Protein AF-A0A7G9NY68-F1 (afdb_monomer_lite)

Foldseek 3Di:
DLVVLQVLVCVQAVGDDPVNSVQQVDDADPDLLQQFDFDHSVRQSVVLVVCVVPDLQSVVQSWTFTGGSVPPFTWTAGCDAQLHQFIWTRDPPDQTEGQGLHPVRVVVLVVVCVVVVHRSVPPPHDPDQHPTPQVRLLVLLVVLLVVPDPSSLSVLLHSLLNHQVVVVVSLQSQCPGPDLSSVLSSLQSLLVHPDLSCLVSLVSQCPDPDPSRNVSSVSSNVSNVVVVVVD

Sequence (231 aa):
MTNSIQSALKACINTPPDDLVALYTSPLPIYPDLRIAFLILPDAINYTHAIHERTLLGTSMGLFALNDANDSNPYCYITRGPAKGCILHLHHDGDVVIEYTSLAAFLDAVCTAMKQGLPIEDLPGKDFRPKIDQDYLCDHISHLIAIDSDEAECELTVLTPLLDTARVDSVRALSEHSSFFVREAVARLITSQPNAHLIKVAELLANDRHSQVAQPGKRALSAVNNIARLN

Radius of gyration: 18.81 Å; chains: 1; bounding box: 50×40×51 Å

Secondary structure (DSSP, 8-state):
-HHHHHHHHTTT-SS--HHHHHHTTSPPPEEGGGTEEBPPHHHHHHHHHHHHHH-HHHHHTTEEEEE--SSS--EEEE-SSTTTT-EEE--SSS--EEEESSHHHHHHHHHHHHHHT--GGGS----------HHHHHHHHHHHHHH--HHHHHHHHHHGGGS-TT-HHHHHHHHT-S-HHHHHHHHHHHHHS--GGGHHHHHHHHT-SSHHHHHHHHHHHHHHHHHHTT-

pLDDT: mean 93.86, std 6.42, range [57.25, 98.75]

Structure (mmCIF, N/CA/C/O backbone):
data_AF-A0A7G9NY68-F1
#
_entry.id   AF-A0A7G9NY68-F1
#
loop_
_atom_site.group_PDB
_atom_site.id
_atom_site.type_symbol
_atom_site.label_atom_id
_atom_site.label_alt_id
_atom_site.label_comp_id
_atom_site.label_asym_id
_atom_site.label_entity_id
_atom_site.label_seq_id
_atom_site.pdbx_PDB_ins_code
_atom_site.Cartn_x
_atom_site.Cartn_y
_atom_site.Cartn_z
_atom_site.occupancy
_atom_site.B_iso_or_equiv
_atom_site.auth_seq_id
_atom_site.auth_comp_id
_atom_site.auth_asym_id
_atom_site.auth_atom_id
_atom_site.pdbx_PDB_model_num
ATOM 1 N N . MET A 1 1 ? 25.616 4.052 -18.645 1.00 70.88 1 MET A N 1
ATOM 2 C CA . MET A 1 1 ? 24.223 3.557 -18.698 1.00 70.88 1 MET A CA 1
ATOM 3 C C . MET A 1 1 ? 23.410 4.079 -17.514 1.00 70.88 1 MET A C 1
ATOM 5 O O . MET A 1 1 ? 22.422 4.759 -17.746 1.00 70.88 1 MET A O 1
ATOM 9 N N . THR A 1 2 ? 23.884 3.908 -16.276 1.00 80.81 2 THR A N 1
ATOM 10 C CA . THR A 1 2 ? 23.229 4.374 -15.033 1.00 80.81 2 THR A CA 1
ATOM 11 C C . THR A 1 2 ? 22.805 5.850 -15.042 1.00 80.81 2 THR A C 1
ATOM 13 O O . THR A 1 2 ? 21.639 6.139 -14.800 1.00 80.81 2 THR A O 1
ATOM 16 N N . ASN A 1 3 ? 23.685 6.784 -15.439 1.00 81.88 3 ASN A N 1
ATOM 17 C CA . ASN A 1 3 ? 23.335 8.216 -15.511 1.00 81.88 3 ASN A CA 1
ATOM 18 C C . ASN A 1 3 ? 22.186 8.516 -16.496 1.00 81.88 3 ASN A C 1
ATOM 20 O O . ASN A 1 3 ? 21.421 9.454 -16.282 1.00 81.88 3 ASN A O 1
ATOM 24 N N . SER A 1 4 ? 22.047 7.719 -17.564 1.00 91.31 4 SER A N 1
ATOM 25 C CA . SER A 1 4 ? 20.953 7.860 -18.535 1.00 91.31 4 SER A CA 1
ATOM 26 C C . SER A 1 4 ? 19.630 7.360 -17.959 1.00 91.31 4 SER A C 1
ATOM 28 O O . SER A 1 4 ? 18.611 8.017 -18.135 1.00 91.31 4 SER A O 1
ATOM 30 N N . ILE A 1 5 ? 19.650 6.235 -17.236 1.00 93.50 5 ILE A N 1
ATOM 31 C CA . ILE A 1 5 ? 18.472 5.669 -16.558 1.00 93.50 5 ILE A CA 1
ATOM 32 C C . ILE A 1 5 ? 17.983 6.621 -15.470 1.00 93.50 5 ILE A C 1
ATOM 34 O O . ILE A 1 5 ? 16.807 6.962 -15.427 1.00 93.50 5 ILE A O 1
ATOM 38 N N . GLN A 1 6 ? 18.895 7.119 -14.634 1.00 93.06 6 GLN A N 1
ATOM 39 C CA . GLN A 1 6 ? 18.553 8.070 -13.581 1.00 93.06 6 GLN A CA 1
ATOM 40 C C . GLN A 1 6 ? 17.966 9.366 -14.155 1.00 93.06 6 GLN A C 1
ATOM 42 O O . GLN A 1 6 ? 17.026 9.918 -13.592 1.00 93.06 6 GLN A O 1
ATOM 47 N N . SER A 1 7 ? 18.493 9.846 -15.287 1.00 93.50 7 SER A N 1
ATOM 48 C CA . SER A 1 7 ? 17.947 11.026 -15.970 1.00 93.50 7 SER A CA 1
ATOM 49 C C . SER A 1 7 ? 16.553 10.772 -16.545 1.00 93.50 7 SER A C 1
ATOM 51 O O . SER A 1 7 ? 15.705 11.651 -16.458 1.00 93.50 7 SER A O 1
ATOM 53 N N . ALA A 1 8 ? 16.292 9.577 -17.081 1.00 94.06 8 ALA A N 1
ATOM 54 C CA . ALA A 1 8 ? 14.972 9.203 -17.582 1.00 94.06 8 ALA A CA 1
ATOM 55 C C . ALA A 1 8 ? 13.943 9.048 -16.447 1.00 94.06 8 ALA A C 1
ATOM 57 O O . ALA A 1 8 ? 12.858 9.611 -16.529 1.00 94.06 8 ALA A O 1
ATOM 58 N N . LEU A 1 9 ? 14.299 8.377 -15.345 1.00 94.50 9 LEU A N 1
ATOM 59 C CA . LEU A 1 9 ? 13.414 8.216 -14.181 1.00 94.50 9 LEU A CA 1
ATOM 60 C C . LEU A 1 9 ? 13.035 9.555 -13.531 1.00 94.50 9 LEU A C 1
ATOM 62 O O . LEU A 1 9 ? 11.938 9.684 -12.988 1.00 94.50 9 LEU A O 1
ATOM 66 N N . LYS A 1 10 ? 13.898 10.575 -13.635 1.00 94.50 10 LYS A N 1
ATOM 67 C CA . LYS A 1 10 ? 13.597 11.942 -13.177 1.00 94.50 10 LYS A CA 1
ATOM 68 C C . LYS A 1 10 ? 12.417 12.604 -13.891 1.00 94.50 10 LYS A C 1
ATOM 70 O O . LYS A 1 10 ? 11.925 13.608 -13.387 1.00 94.50 10 LYS A O 1
ATOM 75 N N . ALA A 1 11 ? 11.940 12.051 -15.008 1.00 90.19 11 ALA A N 1
ATOM 76 C CA . ALA A 1 11 ? 10.710 12.509 -15.652 1.00 90.19 11 ALA A CA 1
ATOM 77 C C . ALA A 1 11 ? 9.459 12.270 -14.784 1.00 90.19 11 ALA A C 1
ATOM 79 O O . ALA A 1 11 ? 8.503 13.036 -14.876 1.00 90.19 11 ALA A O 1
ATOM 80 N N . CYS A 1 12 ? 9.477 11.246 -13.922 1.00 90.50 12 CYS A N 1
ATOM 81 C CA . CYS A 1 12 ? 8.333 10.870 -13.081 1.00 90.50 12 CYS A CA 1
ATOM 82 C C . CYS A 1 12 ? 8.663 10.888 -11.577 1.00 90.50 12 CYS A C 1
ATOM 84 O O . CYS A 1 12 ?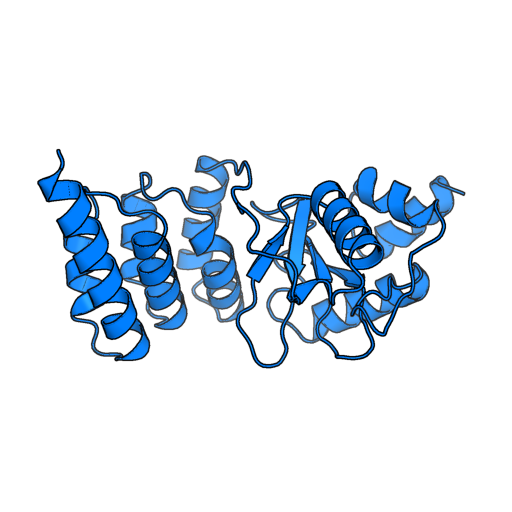 7.764 10.997 -10.746 1.00 90.50 12 CYS A O 1
ATOM 86 N N . ILE A 1 13 ? 9.946 10.774 -11.209 1.00 93.00 13 ILE A N 1
ATOM 87 C CA . ILE A 1 13 ? 10.396 10.603 -9.823 1.00 93.00 13 ILE A CA 1
ATOM 88 C C . ILE A 1 13 ? 11.477 11.634 -9.495 1.00 93.00 13 ILE A C 1
ATOM 90 O O . ILE A 1 13 ? 12.594 11.546 -9.996 1.00 93.00 13 ILE A O 1
ATOM 94 N N . ASN A 1 14 ? 11.186 12.575 -8.591 1.00 88.88 14 ASN A N 1
ATOM 95 C CA . ASN A 1 14 ? 12.115 13.659 -8.224 1.00 88.88 14 ASN A CA 1
ATOM 96 C C . ASN A 1 14 ? 13.512 13.145 -7.828 1.00 88.88 14 ASN A C 1
ATOM 98 O O . ASN A 1 14 ? 14.532 13.663 -8.288 1.00 88.88 14 ASN A O 1
ATOM 102 N N . THR A 1 15 ? 13.545 12.097 -7.003 1.00 92.25 15 THR A N 1
ATOM 103 C CA . THR A 1 15 ? 14.774 11.440 -6.549 1.00 92.25 15 THR A CA 1
ATOM 104 C C . THR A 1 15 ? 14.638 9.938 -6.793 1.00 92.25 15 THR A C 1
ATOM 106 O O . THR A 1 15 ? 14.096 9.248 -5.926 1.00 92.25 15 THR A O 1
ATOM 109 N N . PRO A 1 16 ? 15.068 9.431 -7.968 1.00 93.94 16 PRO A N 1
ATOM 110 C CA . PRO A 1 16 ? 14.969 8.012 -8.292 1.00 93.94 16 PRO A CA 1
ATOM 111 C C . PRO A 1 16 ? 15.702 7.153 -7.251 1.00 93.94 16 PRO A C 1
ATOM 113 O O . PRO A 1 16 ? 16.880 7.420 -7.001 1.00 93.94 16 PRO A O 1
ATOM 116 N N . PRO A 1 17 ? 15.034 6.157 -6.644 1.00 95.19 17 PRO A N 1
ATOM 117 C CA . PRO A 1 17 ? 15.668 5.204 -5.738 1.00 95.19 17 PRO A CA 1
ATOM 118 C C . PRO A 1 17 ? 16.755 4.369 -6.430 1.00 95.19 17 PRO A C 1
ATOM 120 O O . PRO A 1 17 ? 16.601 3.989 -7.593 1.00 95.19 17 PRO A O 1
ATOM 123 N N . ASP A 1 18 ? 17.844 4.065 -5.720 1.00 95.62 18 ASP A N 1
ATOM 124 C CA . ASP A 1 18 ? 18.984 3.321 -6.279 1.00 95.62 18 ASP A CA 1
ATOM 125 C C . ASP A 1 18 ? 18.609 1.892 -6.699 1.00 95.62 18 ASP A C 1
ATOM 127 O O . ASP A 1 18 ? 19.096 1.399 -7.716 1.00 95.62 18 ASP A O 1
ATOM 131 N N . ASP A 1 19 ? 17.718 1.236 -5.955 1.00 95.69 19 ASP A N 1
ATOM 132 C CA . ASP A 1 19 ? 17.195 -0.099 -6.265 1.00 95.69 19 ASP A CA 1
ATOM 133 C C . ASP A 1 19 ? 16.358 -0.098 -7.554 1.00 95.69 19 ASP A C 1
ATOM 135 O O . ASP A 1 19 ? 16.519 -0.978 -8.403 1.00 95.69 19 ASP A O 1
ATOM 139 N N . LEU A 1 20 ? 15.533 0.931 -7.754 1.00 96.25 20 LEU A N 1
ATOM 140 C CA . LEU A 1 20 ? 14.770 1.119 -8.984 1.00 96.25 20 LEU A CA 1
ATOM 141 C C . LEU A 1 20 ? 15.684 1.423 -10.178 1.00 96.25 20 LEU A C 1
ATOM 143 O O . LEU A 1 20 ? 15.486 0.879 -11.263 1.00 96.25 20 LEU A O 1
ATOM 147 N N . VAL A 1 21 ? 16.716 2.252 -9.994 1.00 96.44 21 VAL A N 1
ATOM 148 C CA . VAL A 1 21 ? 17.738 2.478 -11.031 1.00 96.44 21 VAL A CA 1
ATOM 149 C C . VAL A 1 21 ? 18.443 1.163 -11.372 1.00 96.44 21 VAL A C 1
ATOM 151 O O . VAL A 1 21 ? 18.640 0.868 -12.552 1.00 96.44 21 VAL A O 1
ATOM 154 N N . ALA A 1 22 ? 18.800 0.366 -10.361 1.00 95.81 22 ALA A N 1
ATOM 155 C CA . ALA A 1 22 ? 19.493 -0.904 -10.540 1.00 95.81 22 ALA A CA 1
ATOM 156 C C . ALA A 1 22 ? 18.648 -1.925 -11.320 1.00 95.81 22 ALA A C 1
ATOM 158 O O . ALA A 1 22 ? 19.193 -2.583 -12.212 1.00 95.81 22 ALA A O 1
ATOM 159 N N . LEU A 1 23 ? 17.333 -2.004 -11.073 1.00 96.06 23 LEU A N 1
ATOM 160 C CA . LEU A 1 23 ? 16.404 -2.864 -11.824 1.00 96.06 23 LEU A CA 1
ATOM 161 C C . LEU A 1 23 ? 16.565 -2.685 -13.340 1.00 96.06 23 LEU A C 1
ATOM 163 O O . LEU A 1 23 ? 16.749 -3.656 -14.069 1.00 96.06 23 LEU A O 1
ATOM 167 N N . TYR A 1 24 ? 16.600 -1.435 -13.805 1.00 96.38 24 TYR A N 1
ATOM 168 C CA . TYR A 1 24 ? 16.705 -1.098 -15.228 1.00 96.38 24 TYR A CA 1
ATOM 169 C C . TYR A 1 24 ? 18.123 -1.188 -15.811 1.00 96.38 24 TYR A C 1
ATOM 171 O O . TYR A 1 24 ? 18.316 -0.918 -16.997 1.00 96.38 24 TYR A O 1
ATOM 179 N N . THR A 1 25 ? 19.128 -1.566 -15.014 1.00 94.00 25 THR A N 1
ATOM 180 C CA . THR A 1 25 ? 20.474 -1.880 -15.529 1.00 94.00 25 THR A CA 1
ATOM 181 C C . THR A 1 25 ? 20.654 -3.362 -15.872 1.00 94.00 25 THR A C 1
ATOM 183 O O . THR A 1 25 ? 21.664 -3.721 -16.477 1.00 94.00 25 THR A O 1
ATOM 186 N N . SER A 1 26 ? 19.685 -4.210 -15.512 1.00 89.50 26 SER A N 1
ATOM 187 C CA . SER A 1 26 ? 19.721 -5.663 -15.711 1.00 89.50 26 SER A CA 1
ATOM 188 C C . SER A 1 26 ? 18.650 -6.125 -16.708 1.00 89.50 26 SER A C 1
ATOM 190 O O . SER A 1 26 ? 17.677 -5.406 -16.938 1.00 89.50 26 SER A O 1
ATOM 192 N N . PRO A 1 27 ? 18.791 -7.321 -17.312 1.00 92.00 27 PRO A N 1
ATOM 193 C CA . PRO A 1 27 ? 17.717 -7.925 -18.093 1.00 92.00 27 PRO A CA 1
ATOM 194 C C . PRO A 1 27 ? 16.456 -8.103 -17.243 1.00 92.00 27 PRO A C 1
ATOM 196 O O . PRO A 1 27 ? 16.518 -8.639 -16.137 1.00 92.00 27 PRO A O 1
ATOM 199 N N . LEU A 1 28 ? 15.321 -7.663 -17.777 1.00 93.75 28 LEU A N 1
ATOM 200 C CA . LEU A 1 28 ? 14.031 -7.737 -17.104 1.00 93.75 28 LEU A CA 1
ATOM 201 C C . LEU A 1 28 ? 13.354 -9.090 -17.386 1.00 93.75 28 LEU A C 1
ATOM 203 O O . LEU A 1 28 ? 13.389 -9.553 -18.530 1.00 93.75 28 LEU A O 1
ATOM 207 N N . PRO A 1 29 ? 12.751 -9.748 -16.380 1.00 91.31 29 PRO A N 1
ATOM 208 C CA . PRO A 1 29 ? 12.074 -11.021 -16.588 1.00 91.31 29 PRO A CA 1
ATOM 209 C C . PRO A 1 29 ? 10.737 -10.823 -17.317 1.00 91.31 29 PRO A C 1
ATOM 211 O O . PRO A 1 29 ? 9.960 -9.924 -16.993 1.00 91.31 29 PRO A O 1
ATOM 214 N N . ILE A 1 30 ? 10.470 -11.691 -18.297 1.00 93.12 30 ILE A N 1
ATOM 215 C CA . ILE A 1 30 ? 9.243 -11.696 -19.103 1.00 93.12 30 ILE A CA 1
ATOM 216 C C . ILE A 1 30 ? 8.753 -13.145 -19.214 1.00 93.12 30 ILE A C 1
ATOM 218 O O . ILE A 1 30 ? 9.298 -13.944 -19.972 1.00 93.12 30 ILE A O 1
ATOM 222 N N . TYR A 1 31 ? 7.731 -13.468 -18.428 1.00 93.56 31 TYR A N 1
ATOM 223 C CA . TYR A 1 31 ? 7.025 -14.747 -18.346 1.00 93.56 31 TYR A CA 1
ATOM 224 C C . TYR A 1 31 ? 5.509 -14.485 -18.219 1.00 93.56 31 TYR A C 1
ATOM 226 O O . TYR A 1 31 ? 4.960 -14.585 -17.118 1.00 93.56 31 TYR A O 1
ATOM 234 N N . PRO A 1 32 ? 4.817 -14.129 -19.320 1.00 90.12 32 PRO A N 1
ATOM 235 C CA . PRO A 1 32 ? 3.415 -13.703 -19.273 1.00 90.12 32 PRO A CA 1
ATOM 236 C C . PRO A 1 32 ? 2.466 -14.757 -18.688 1.00 90.12 32 PRO A C 1
ATOM 238 O O . PRO A 1 32 ? 1.556 -14.404 -17.946 1.00 90.12 32 PRO A O 1
ATOM 241 N N . ASP A 1 33 ? 2.733 -16.047 -18.928 1.00 91.44 33 ASP A N 1
ATOM 242 C CA . ASP A 1 33 ? 1.959 -17.166 -18.360 1.00 91.44 33 ASP A CA 1
ATOM 243 C C . ASP A 1 3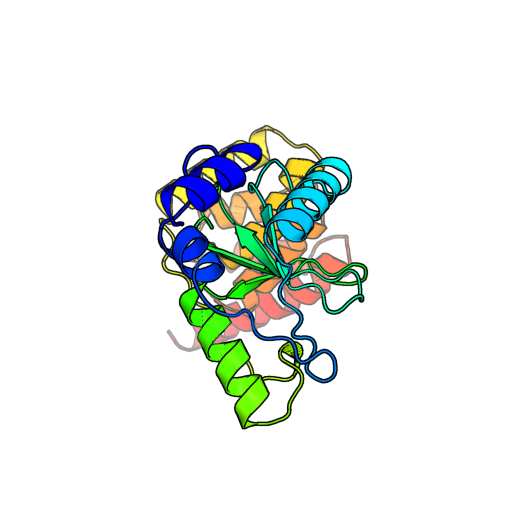3 ? 1.999 -17.204 -16.821 1.00 91.44 33 ASP A C 1
ATOM 245 O O . ASP A 1 33 ? 1.126 -17.786 -16.185 1.00 91.44 33 ASP A O 1
ATOM 249 N N . LEU A 1 34 ? 3.007 -16.566 -16.217 1.00 93.81 34 LEU A N 1
ATOM 250 C CA . LEU A 1 34 ? 3.174 -16.436 -14.769 1.00 93.81 34 LEU A CA 1
ATOM 251 C C . LEU A 1 34 ? 2.759 -15.049 -14.249 1.00 93.81 34 LEU A C 1
ATOM 253 O O . LEU A 1 34 ? 3.072 -14.715 -13.105 1.00 93.81 34 LEU A O 1
ATOM 257 N N . ARG A 1 35 ? 2.095 -14.230 -15.081 1.00 92.88 35 ARG A N 1
ATOM 258 C CA . ARG A 1 35 ? 1.739 -12.824 -14.797 1.00 92.88 35 ARG A CA 1
ATOM 259 C C . ARG A 1 35 ? 2.950 -11.917 -14.534 1.00 92.88 35 ARG A C 1
ATOM 261 O O . ARG A 1 35 ? 2.856 -10.889 -13.868 1.00 92.88 35 ARG A O 1
ATOM 268 N N . ILE A 1 36 ? 4.106 -12.282 -15.088 1.00 94.12 36 ILE A N 1
ATOM 269 C CA . ILE A 1 36 ? 5.351 -11.519 -14.968 1.00 94.12 36 ILE A CA 1
ATOM 270 C C . ILE A 1 36 ? 5.696 -10.950 -16.341 1.00 94.12 36 ILE A C 1
ATOM 272 O O . ILE A 1 36 ? 6.110 -11.675 -17.238 1.00 94.12 36 ILE A O 1
ATOM 276 N N . ALA A 1 37 ? 5.564 -9.649 -16.522 1.00 95.31 37 ALA A N 1
ATOM 277 C CA . ALA A 1 37 ? 6.036 -8.934 -17.697 1.00 95.31 37 ALA A CA 1
ATOM 278 C C . ALA A 1 37 ? 6.491 -7.541 -17.262 1.00 95.31 37 ALA A C 1
ATOM 280 O O . ALA A 1 37 ? 5.712 -6.588 -17.212 1.00 95.31 37 ALA A O 1
ATOM 281 N N . PHE A 1 38 ? 7.771 -7.438 -16.903 1.00 96.94 38 PHE A N 1
ATOM 282 C CA . PHE A 1 38 ? 8.352 -6.151 -16.549 1.00 96.94 38 PHE A CA 1
ATOM 283 C C . PHE A 1 38 ? 8.390 -5.232 -17.768 1.00 96.94 38 PHE A C 1
ATOM 285 O O . PHE A 1 38 ? 8.848 -5.614 -18.848 1.00 96.94 38 PHE A O 1
ATOM 292 N N . LEU A 1 39 ? 7.934 -4.002 -17.567 1.00 96.12 39 LEU A N 1
ATOM 293 C CA . LEU A 1 39 ? 7.934 -2.965 -18.584 1.00 96.12 39 LEU A CA 1
ATOM 294 C C . LEU A 1 39 ? 9.365 -2.488 -18.805 1.00 96.12 39 LEU A C 1
ATOM 296 O O . LEU A 1 39 ? 10.097 -2.228 -17.851 1.00 96.12 39 LEU A O 1
ATOM 300 N N . ILE A 1 40 ? 9.7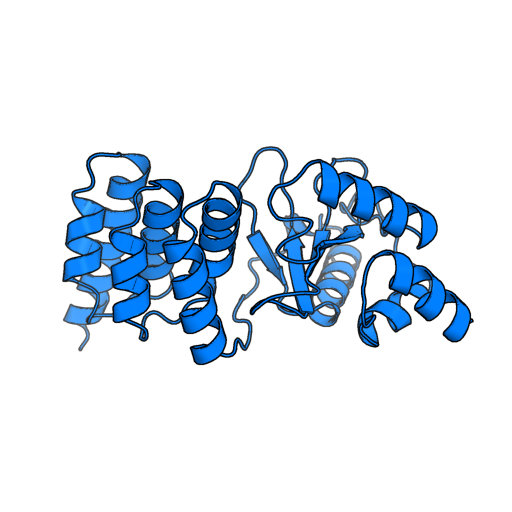77 -2.322 -20.061 1.00 96.00 40 ILE A N 1
ATOM 301 C CA . ILE A 1 40 ? 11.022 -1.606 -20.348 1.00 96.00 40 ILE A CA 1
ATOM 302 C C . ILE A 1 40 ? 10.872 -0.136 -19.944 1.00 96.00 40 ILE A C 1
ATOM 304 O O . ILE A 1 40 ? 9.770 0.405 -19.937 1.00 96.00 40 ILE A O 1
ATOM 308 N N . LEU A 1 41 ? 11.982 0.538 -19.634 1.00 96.19 41 LEU A N 1
ATOM 309 C CA . LEU A 1 41 ? 11.948 1.876 -19.033 1.00 96.19 41 LEU A CA 1
ATOM 310 C C . LEU A 1 41 ? 11.067 2.907 -19.779 1.00 96.19 41 LEU A C 1
ATOM 312 O O . LEU A 1 41 ? 10.318 3.612 -19.105 1.00 96.19 41 LEU A O 1
ATOM 316 N N . PRO A 1 42 ? 11.099 3.021 -21.125 1.00 95.88 42 PRO A N 1
ATOM 317 C CA . PRO A 1 42 ? 10.202 3.938 -21.832 1.00 95.88 42 PRO A CA 1
ATOM 318 C C . PRO A 1 42 ? 8.716 3.613 -21.624 1.00 95.88 42 PRO A C 1
ATOM 320 O O . PRO A 1 42 ? 7.915 4.520 -21.407 1.00 95.88 42 PRO A O 1
ATOM 323 N N . ASP A 1 43 ? 8.357 2.328 -21.632 1.00 96.38 43 ASP A N 1
ATOM 324 C CA . ASP A 1 43 ? 6.976 1.871 -21.456 1.00 96.38 43 ASP A CA 1
ATOM 325 C C . ASP A 1 43 ? 6.522 2.046 -20.005 1.00 96.38 43 ASP A C 1
ATOM 327 O O . ASP A 1 43 ? 5.414 2.515 -19.759 1.00 96.38 43 ASP A O 1
ATOM 331 N N . ALA A 1 44 ? 7.409 1.777 -19.043 1.00 97.19 44 ALA A N 1
ATOM 332 C CA . ALA A 1 44 ? 7.175 2.031 -17.626 1.00 97.19 44 ALA A CA 1
ATOM 333 C C . ALA A 1 44 ? 6.896 3.516 -17.346 1.00 97.19 44 ALA A C 1
ATOM 335 O O . ALA A 1 44 ? 5.973 3.844 -16.602 1.00 97.19 44 ALA A O 1
ATOM 336 N N . ILE A 1 45 ? 7.656 4.425 -17.971 1.00 96.88 45 ILE A N 1
ATOM 337 C CA . ILE A 1 45 ? 7.446 5.879 -17.875 1.00 96.88 45 ILE A CA 1
ATOM 338 C C . ILE A 1 45 ? 6.090 6.268 -18.472 1.00 96.88 45 ILE A C 1
ATOM 340 O O . ILE A 1 45 ? 5.294 6.932 -17.809 1.00 96.88 45 ILE A O 1
ATOM 344 N N . ASN A 1 46 ? 5.797 5.824 -19.697 1.00 96.12 46 ASN A N 1
ATOM 345 C CA . ASN A 1 46 ? 4.532 6.134 -20.364 1.00 96.12 46 ASN A CA 1
ATOM 346 C C . ASN A 1 46 ? 3.329 5.625 -19.563 1.00 96.12 46 ASN A C 1
ATOM 348 O O . ASN A 1 46 ? 2.346 6.346 -19.385 1.00 96.12 46 ASN A O 1
ATOM 352 N N . TYR A 1 47 ? 3.415 4.402 -19.040 1.00 96.25 47 TYR A N 1
ATOM 353 C CA . TYR A 1 47 ? 2.331 3.836 -18.254 1.00 96.25 47 TYR A CA 1
ATOM 354 C C . TYR A 1 47 ? 2.208 4.517 -16.885 1.00 96.25 47 TYR A C 1
ATOM 356 O O . TYR A 1 47 ? 1.101 4.797 -16.436 1.00 96.25 47 TYR A O 1
ATOM 364 N N . THR A 1 48 ? 3.324 4.904 -16.264 1.00 96.81 48 THR A N 1
ATOM 365 C CA . THR A 1 48 ? 3.310 5.716 -15.038 1.00 96.81 48 THR A CA 1
ATOM 366 C C . THR A 1 48 ? 2.525 7.015 -15.230 1.00 96.81 48 THR A C 1
ATOM 368 O O . THR A 1 48 ? 1.677 7.336 -14.400 1.00 96.81 48 THR A O 1
ATOM 371 N N . HIS A 1 49 ? 2.726 7.725 -16.345 1.00 96.00 49 HIS A N 1
ATOM 372 C CA . HIS A 1 49 ? 1.932 8.917 -16.658 1.00 96.00 49 HIS A CA 1
ATOM 373 C C . HIS A 1 49 ? 0.436 8.602 -16.780 1.00 96.00 49 HIS A C 1
ATOM 375 O O . HIS A 1 49 ? -0.384 9.293 -16.179 1.00 96.00 49 HIS A O 1
ATOM 381 N N . ALA A 1 50 ? 0.070 7.523 -17.475 1.00 94.75 50 ALA A N 1
ATOM 382 C CA . ALA A 1 50 ? -1.331 7.123 -17.583 1.00 94.75 50 ALA A CA 1
ATOM 383 C C . ALA A 1 50 ? -1.944 6.732 -16.223 1.00 94.75 50 ALA A C 1
ATOM 385 O O . ALA A 1 50 ? -3.109 7.034 -15.978 1.00 94.75 50 ALA A O 1
ATOM 386 N N . ILE A 1 51 ? -1.181 6.107 -15.319 1.00 94.69 51 ILE A N 1
ATOM 387 C CA . ILE A 1 51 ? -1.627 5.814 -13.947 1.00 94.69 51 ILE A CA 1
ATOM 388 C C . ILE A 1 51 ? -1.853 7.113 -13.167 1.00 94.69 51 ILE A C 1
ATOM 390 O O . ILE A 1 51 ? -2.864 7.233 -12.478 1.00 94.69 51 ILE A O 1
ATOM 394 N N . HIS A 1 52 ? -0.955 8.095 -13.287 1.00 94.62 52 HIS A N 1
ATOM 395 C CA . HIS A 1 52 ? -1.095 9.397 -12.617 1.00 94.62 52 HIS A CA 1
ATOM 396 C C . HIS A 1 52 ? -2.312 10.183 -13.104 1.00 94.62 52 HIS A C 1
ATOM 398 O O . HIS A 1 52 ? -2.926 10.890 -12.313 1.00 94.62 52 HIS A O 1
ATOM 404 N N . GLU A 1 53 ? -2.677 10.043 -14.378 1.00 92.75 53 GLU A N 1
ATOM 405 C CA . GLU A 1 53 ? -3.849 10.706 -14.962 1.00 92.75 53 GLU A CA 1
ATOM 406 C C . GLU A 1 53 ? -5.174 10.006 -14.637 1.00 92.75 53 GLU A C 1
ATOM 408 O O . GLU A 1 53 ? -6.219 10.655 -14.602 1.00 92.75 53 GLU A O 1
ATOM 413 N N . ARG A 1 54 ? -5.159 8.679 -14.461 1.00 89.69 54 ARG A N 1
ATOM 414 C CA . ARG A 1 54 ? -6.383 7.857 -14.417 1.00 89.69 54 ARG A CA 1
ATOM 415 C C . ARG A 1 54 ? -6.717 7.295 -13.045 1.00 89.69 54 ARG A C 1
ATOM 417 O O . ARG A 1 54 ? -7.830 6.813 -12.858 1.00 89.69 54 ARG A O 1
ATOM 424 N N . THR A 1 55 ? -5.774 7.314 -12.109 1.00 90.81 55 THR A N 1
ATOM 425 C CA . THR A 1 55 ? -5.966 6.763 -10.765 1.00 90.81 55 THR A CA 1
ATOM 426 C C . THR A 1 55 ? -5.795 7.853 -9.722 1.00 90.81 55 THR A C 1
ATOM 428 O O . THR A 1 55 ? -4.909 8.698 -9.835 1.00 90.81 55 THR A O 1
ATOM 431 N N . LEU A 1 56 ? -6.607 7.792 -8.669 1.00 92.00 56 LEU A N 1
ATOM 432 C CA . LEU A 1 56 ? -6.502 8.721 -7.545 1.00 92.00 56 LEU A CA 1
ATOM 433 C C . LEU A 1 56 ? -5.190 8.534 -6.762 1.00 92.00 56 LEU A C 1
ATOM 435 O O . LEU A 1 56 ? -4.679 9.476 -6.184 1.00 92.00 56 LEU A O 1
ATOM 439 N N . LEU A 1 57 ? -4.593 7.339 -6.791 1.00 94.06 57 LEU A N 1
ATOM 440 C CA . LEU A 1 57 ? -3.379 7.023 -6.026 1.00 94.06 57 LEU A CA 1
ATOM 441 C C . LEU A 1 57 ? -2.075 7.369 -6.753 1.00 94.06 57 LEU A C 1
ATOM 443 O O . LEU A 1 57 ? -1.017 7.448 -6.126 1.00 94.06 57 LEU A O 1
ATOM 447 N N . GLY A 1 58 ? -2.123 7.529 -8.079 1.00 93.50 58 GLY A N 1
ATOM 448 C CA . GLY A 1 58 ? -0.929 7.649 -8.908 1.00 93.50 58 GLY A CA 1
ATOM 449 C C . GLY A 1 58 ? -0.025 8.795 -8.461 1.00 93.50 58 GLY A C 1
ATOM 450 O O . GLY A 1 58 ? 1.158 8.584 -8.182 1.00 93.50 58 GLY A O 1
ATOM 451 N N . THR A 1 59 ? -0.597 9.993 -8.334 1.00 93.62 59 THR A N 1
ATOM 452 C CA . THR A 1 59 ? 0.155 11.198 -7.964 1.00 93.62 59 THR A CA 1
ATOM 453 C C . THR A 1 59 ? 0.446 11.273 -6.462 1.00 93.62 59 THR A C 1
ATOM 455 O O . THR A 1 59 ? 1.583 11.608 -6.095 1.00 93.62 59 THR A O 1
ATOM 458 N N . SER A 1 60 ? -0.530 10.943 -5.604 1.00 93.88 60 SER A N 1
ATOM 459 C CA . SER A 1 60 ? -0.390 11.033 -4.143 1.00 93.88 60 SER A CA 1
ATOM 460 C C . SER A 1 60 ? 0.708 10.114 -3.605 1.00 93.88 60 SER A C 1
ATOM 462 O O . SER A 1 60 ? 1.628 10.564 -2.918 1.00 93.88 60 SER A O 1
ATOM 464 N N . MET A 1 61 ? 0.704 8.848 -4.029 1.00 96.06 61 MET A N 1
ATOM 465 C CA . MET A 1 61 ? 1.689 7.843 -3.615 1.00 96.06 61 MET A CA 1
ATOM 466 C C . MET A 1 61 ? 2.935 7.817 -4.516 1.00 96.06 61 MET A C 1
ATOM 468 O O . MET A 1 61 ? 3.926 7.138 -4.220 1.00 96.06 61 MET A O 1
ATOM 472 N N . GLY A 1 62 ? 2.919 8.571 -5.620 1.00 96.06 62 GLY A N 1
ATOM 473 C CA . GLY A 1 62 ? 3.990 8.587 -6.613 1.00 96.06 62 GLY A CA 1
ATOM 474 C C . GLY A 1 62 ? 4.228 7.196 -7.198 1.00 96.06 62 GLY A C 1
ATOM 475 O O . GLY A 1 62 ? 5.359 6.707 -7.170 1.00 96.06 62 GLY A O 1
ATOM 476 N N . LEU A 1 63 ? 3.164 6.541 -7.659 1.00 97.12 63 LEU A N 1
ATOM 477 C CA . LEU A 1 63 ? 3.234 5.188 -8.204 1.00 97.12 63 LEU A CA 1
ATOM 478 C C . LEU A 1 63 ? 4.083 5.174 -9.472 1.00 97.12 63 LEU A C 1
ATOM 480 O O . LEU A 1 63 ? 3.927 6.039 -10.328 1.00 97.12 63 LEU A O 1
ATOM 484 N N . PHE A 1 64 ? 4.963 4.190 -9.600 1.00 97.81 64 PHE A N 1
ATOM 485 C CA . PHE A 1 64 ? 5.756 3.963 -10.803 1.00 97.81 64 PHE A CA 1
ATOM 486 C C . PHE A 1 64 ? 5.547 2.529 -11.289 1.00 97.81 64 PHE A C 1
ATOM 488 O O . PHE A 1 64 ? 5.840 1.584 -10.556 1.00 97.81 64 PHE A O 1
ATOM 495 N N . ALA A 1 65 ? 5.033 2.360 -12.507 1.00 97.31 65 ALA A N 1
ATOM 496 C CA . ALA A 1 65 ? 4.708 1.048 -13.062 1.00 97.31 65 ALA A CA 1
ATOM 497 C C . ALA A 1 65 ? 5.974 0.195 -13.254 1.00 97.31 65 ALA A C 1
ATOM 499 O O . ALA A 1 65 ? 6.965 0.657 -13.820 1.00 97.31 65 ALA A O 1
ATOM 500 N N . LEU A 1 66 ? 5.943 -1.057 -12.793 1.00 97.00 66 LEU A N 1
ATOM 501 C CA . LEU A 1 66 ? 7.047 -2.010 -12.948 1.00 97.00 66 LEU A CA 1
ATOM 502 C C . LEU A 1 66 ? 6.701 -3.141 -13.909 1.00 97.00 66 LEU A C 1
ATOM 504 O O . LEU A 1 66 ? 7.520 -3.519 -14.741 1.00 97.00 66 LEU A O 1
ATOM 508 N N . ASN A 1 67 ? 5.507 -3.700 -13.753 1.00 92.88 67 ASN A N 1
ATOM 509 C CA . ASN 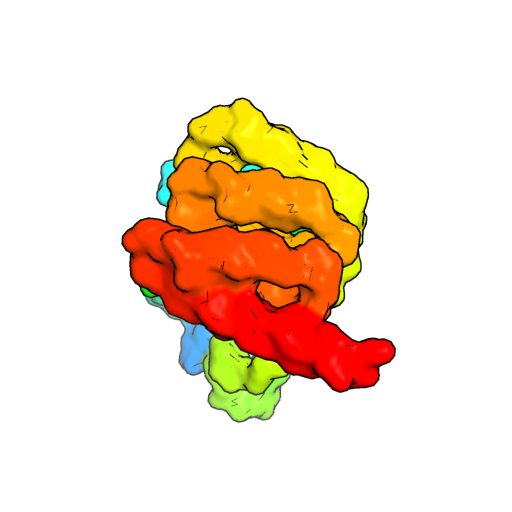A 1 67 ? 5.082 -4.940 -14.382 1.00 92.88 67 ASN A CA 1
ATOM 510 C C . ASN A 1 67 ? 3.628 -4.806 -14.802 1.00 92.88 67 ASN A C 1
ATOM 512 O O . ASN A 1 67 ? 2.817 -4.409 -13.972 1.00 92.88 67 ASN A O 1
ATOM 516 N N . ASP A 1 68 ? 3.314 -5.198 -16.029 1.00 89.31 68 ASP A N 1
ATOM 517 C CA . ASP A 1 68 ? 1.944 -5.368 -16.511 1.00 89.31 68 ASP A CA 1
ATOM 518 C C . ASP A 1 68 ? 1.927 -6.541 -17.483 1.00 89.31 68 ASP A C 1
ATOM 520 O O . ASP A 1 68 ? 2.516 -6.479 -18.564 1.00 89.31 68 ASP A O 1
ATOM 524 N N . ALA A 1 69 ? 1.258 -7.627 -17.100 1.00 88.00 69 ALA A N 1
ATOM 525 C CA . ALA A 1 69 ? 1.132 -8.826 -17.923 1.00 88.00 69 ALA A CA 1
ATOM 526 C C . ALA A 1 69 ? 0.037 -8.681 -18.993 1.00 88.00 69 ALA A C 1
ATOM 528 O O . ALA A 1 69 ? -0.575 -9.670 -19.402 1.00 88.00 69 ALA A O 1
ATOM 529 N N . ASN A 1 70 ? -0.180 -7.445 -19.465 1.00 86.12 70 ASN A N 1
ATOM 530 C CA . ASN A 1 70 ? -1.242 -7.037 -20.377 1.00 86.12 70 ASN A CA 1
ATOM 531 C C . ASN A 1 70 ? -2.638 -7.401 -19.841 1.00 86.12 70 ASN A C 1
ATOM 533 O O . ASN A 1 70 ? -3.524 -7.835 -20.580 1.00 86.12 70 ASN A O 1
ATOM 537 N N . ASP A 1 71 ? -2.814 -7.245 -18.533 1.00 84.25 71 ASP A N 1
ATOM 538 C CA . ASP A 1 71 ? -4.076 -7.444 -17.822 1.00 84.25 71 ASP A CA 1
ATOM 539 C C . ASP A 1 71 ? -4.561 -6.183 -17.118 1.00 84.25 71 ASP A C 1
ATOM 541 O O . ASP A 1 71 ? -5.643 -6.196 -16.537 1.00 84.25 71 ASP A O 1
ATOM 545 N N . SER A 1 72 ? -3.816 -5.079 -17.252 1.00 86.12 72 SER A N 1
ATOM 546 C CA . SER A 1 72 ? -4.148 -3.799 -16.629 1.00 86.12 72 SER A CA 1
ATOM 547 C C . SER A 1 72 ? -4.194 -3.869 -15.102 1.00 86.12 72 SER A C 1
ATOM 549 O O . SER A 1 72 ? -4.797 -2.991 -14.483 1.00 86.12 72 SER A O 1
ATOM 551 N N . ASN A 1 73 ? -3.511 -4.857 -14.508 1.00 90.81 73 ASN A N 1
ATOM 552 C CA . ASN A 1 73 ? -3.308 -4.967 -13.070 1.00 90.81 73 ASN A CA 1
ATOM 553 C C . ASN A 1 73 ? -1.821 -4.764 -12.724 1.00 90.81 73 ASN A C 1
ATOM 555 O O . ASN A 1 73 ? -1.107 -5.710 -12.388 1.00 90.81 73 ASN A O 1
ATOM 559 N N . PRO A 1 74 ? -1.272 -3.544 -12.882 1.00 94.56 74 PRO A N 1
ATOM 560 C CA . PRO A 1 74 ? 0.160 -3.371 -12.762 1.00 94.56 74 PRO A CA 1
ATOM 561 C C . PRO A 1 74 ? 0.638 -3.440 -11.309 1.00 94.56 74 PRO A C 1
ATOM 563 O O . PRO A 1 74 ? 0.059 -2.837 -10.397 1.00 94.56 74 PRO A O 1
ATOM 566 N N . TYR A 1 75 ? 1.803 -4.059 -11.115 1.00 96.50 75 TYR A N 1
ATOM 567 C CA . TYR A 1 75 ? 2.598 -3.849 -9.907 1.00 96.50 75 TYR A CA 1
ATOM 568 C C . TYR A 1 75 ? 3.358 -2.528 -10.023 1.00 96.50 75 TYR A C 1
ATOM 570 O O . TYR A 1 75 ? 4.078 -2.282 -10.997 1.00 96.50 75 TYR A O 1
ATOM 578 N N . CYS A 1 76 ? 3.217 -1.684 -9.008 1.00 97.62 76 CYS A N 1
ATOM 579 C CA . CYS A 1 76 ? 3.749 -0.332 -8.956 1.00 97.62 76 CYS A CA 1
ATOM 580 C C . CYS A 1 76 ? 4.682 -0.142 -7.757 1.00 97.62 76 CYS A C 1
ATOM 582 O O . CYS A 1 76 ? 4.362 -0.521 -6.633 1.00 97.62 76 CYS A O 1
ATOM 584 N N . TYR A 1 77 ? 5.819 0.512 -7.978 1.00 98.00 77 TYR A N 1
ATOM 585 C CA . TYR A 1 77 ? 6.715 0.976 -6.922 1.00 98.00 77 TYR A CA 1
ATOM 586 C C . TYR A 1 77 ? 6.176 2.272 -6.309 1.00 98.00 77 TYR A C 1
ATOM 588 O O . TYR A 1 77 ? 5.886 3.226 -7.034 1.00 98.00 77 TYR A O 1
ATOM 596 N N . ILE A 1 78 ? 6.088 2.343 -4.981 1.00 97.62 78 ILE A N 1
ATOM 597 C CA . ILE A 1 78 ? 5.642 3.544 -4.262 1.00 97.62 78 ILE A CA 1
ATOM 598 C C . ILE A 1 78 ? 6.835 4.476 -4.026 1.00 97.62 78 ILE A C 1
ATOM 600 O O . ILE A 1 78 ? 7.794 4.106 -3.345 1.00 97.62 78 ILE A O 1
ATOM 604 N N . THR A 1 79 ? 6.793 5.707 -4.543 1.00 97.06 79 THR A N 1
ATOM 605 C CA . THR A 1 79 ? 7.922 6.654 -4.413 1.00 97.06 79 THR A CA 1
ATOM 606 C C . THR A 1 79 ? 7.701 7.767 -3.388 1.00 97.06 79 THR A C 1
ATOM 608 O O . THR A 1 79 ? 8.662 8.469 -3.044 1.00 97.06 79 THR A O 1
ATOM 611 N N . ARG A 1 80 ? 6.477 7.924 -2.867 1.00 95.88 80 ARG A N 1
ATOM 612 C CA . ARG A 1 80 ? 6.086 8.979 -1.916 1.00 95.88 80 ARG A CA 1
ATOM 613 C C . ARG A 1 80 ? 5.283 8.421 -0.737 1.00 95.88 80 ARG A C 1
ATOM 615 O O . ARG A 1 80 ? 4.750 7.320 -0.800 1.00 95.88 80 ARG A O 1
ATOM 622 N N . GLY A 1 81 ? 5.211 9.209 0.333 1.00 95.56 81 GLY A N 1
ATOM 623 C CA . GLY A 1 81 ? 4.416 8.898 1.518 1.00 95.56 81 GLY A CA 1
ATOM 624 C C . GLY A 1 81 ? 5.030 7.836 2.443 1.00 95.56 81 GLY A C 1
ATOM 625 O O . GLY A 1 81 ? 6.165 7.391 2.230 1.00 95.56 81 GLY A O 1
ATOM 626 N N . PRO A 1 82 ? 4.285 7.420 3.484 1.00 96.81 82 PRO A N 1
ATOM 627 C CA . PRO A 1 82 ? 4.765 6.489 4.512 1.00 96.81 82 PRO A CA 1
ATOM 628 C C . PRO A 1 82 ? 5.151 5.105 3.983 1.00 96.81 82 PRO A C 1
ATOM 630 O O . PRO A 1 82 ? 6.022 4.452 4.549 1.00 96.81 82 PRO A O 1
ATOM 633 N N . ALA A 1 83 ? 4.531 4.669 2.883 1.00 96.56 83 ALA A N 1
ATOM 634 C CA . ALA A 1 83 ? 4.768 3.368 2.260 1.00 96.56 83 ALA A CA 1
ATOM 635 C C . ALA A 1 83 ? 5.866 3.384 1.178 1.00 96.56 83 ALA A C 1
ATOM 637 O O . ALA A 1 83 ? 6.021 2.407 0.442 1.00 96.56 83 ALA A O 1
ATOM 638 N N . LYS A 1 84 ? 6.626 4.483 1.054 1.00 95.94 84 LYS A N 1
ATOM 639 C CA . LYS A 1 84 ? 7.709 4.609 0.072 1.00 95.94 84 LYS A CA 1
AT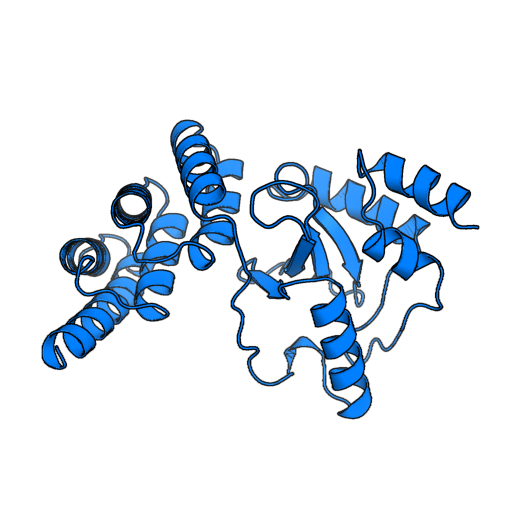OM 640 C C . LYS A 1 84 ? 8.647 3.396 0.109 1.00 95.94 84 LYS A C 1
ATOM 642 O O . LYS A 1 84 ? 9.147 3.015 1.163 1.00 95.94 84 LYS A O 1
ATOM 647 N N . GLY A 1 85 ? 8.929 2.845 -1.069 1.00 95.75 85 GLY A N 1
ATOM 648 C CA . GLY A 1 85 ? 9.774 1.667 -1.265 1.00 95.75 85 GLY A CA 1
ATOM 649 C C . GLY A 1 85 ? 9.005 0.348 -1.343 1.00 95.75 85 GLY A C 1
ATOM 650 O O . GLY A 1 85 ? 9.557 -0.632 -1.837 1.00 95.75 85 GLY A O 1
ATOM 651 N N . CYS A 1 86 ? 7.741 0.314 -0.910 1.00 96.50 86 CYS A N 1
ATOM 652 C CA . CYS A 1 86 ? 6.887 -0.863 -1.052 1.00 96.50 86 CYS A CA 1
ATOM 653 C C . CYS A 1 86 ? 6.359 -1.013 -2.489 1.00 96.50 86 CYS A C 1
ATOM 655 O O . CYS A 1 86 ? 6.400 -0.070 -3.286 1.00 96.50 86 CYS A O 1
ATOM 657 N N . ILE A 1 87 ? 5.832 -2.201 -2.801 1.00 96.44 87 ILE A N 1
ATOM 658 C CA . ILE A 1 87 ? 5.171 -2.498 -4.075 1.00 96.44 87 ILE A CA 1
ATOM 659 C C . ILE A 1 87 ? 3.671 -2.654 -3.847 1.00 96.44 87 ILE A C 1
ATOM 661 O O . ILE A 1 87 ? 3.228 -3.489 -3.053 1.00 96.44 87 ILE A O 1
ATOM 665 N N . LEU A 1 88 ? 2.913 -1.848 -4.576 1.00 96.00 88 LEU A N 1
ATOM 666 C CA . LEU A 1 88 ? 1.460 -1.832 -4.606 1.00 96.00 88 LEU A CA 1
ATOM 667 C C . LEU A 1 88 ? 0.969 -2.539 -5.864 1.00 96.00 88 LEU A C 1
ATOM 669 O O . LEU A 1 88 ? 1.498 -2.310 -6.947 1.00 96.00 88 LEU A O 1
ATOM 673 N N . HIS A 1 89 ? -0.039 -3.386 -5.721 1.00 94.44 89 HIS A N 1
ATOM 674 C CA . HIS A 1 89 ? -0.717 -4.027 -6.835 1.00 94.44 89 HIS A CA 1
ATOM 675 C C . HIS A 1 89 ? -2.026 -3.284 -7.103 1.00 94.44 89 HIS A C 1
ATOM 677 O O . HIS A 1 89 ? -2.905 -3.216 -6.237 1.00 94.44 89 HIS A O 1
ATOM 683 N N . LEU A 1 90 ? -2.121 -2.658 -8.277 1.00 92.12 90 LEU A N 1
ATOM 684 C CA . LEU A 1 90 ? -3.359 -2.039 -8.733 1.00 92.12 90 LEU A CA 1
ATOM 685 C C . LEU A 1 90 ? -4.223 -3.128 -9.359 1.00 92.12 90 LEU A C 1
ATOM 687 O O . LEU A 1 90 ? -3.837 -3.677 -10.378 1.00 92.12 90 LEU A O 1
ATOM 691 N N . HIS A 1 91 ? -5.386 -3.407 -8.776 1.00 87.50 91 HIS A N 1
ATOM 692 C CA . HIS A 1 91 ? -6.392 -4.273 -9.385 1.00 87.50 91 HIS A CA 1
ATOM 693 C C . HIS A 1 91 ? -7.494 -3.416 -10.005 1.00 87.50 91 HIS A C 1
ATOM 695 O O . HIS A 1 91 ? -8.004 -2.507 -9.351 1.00 87.50 91 HIS A O 1
ATOM 701 N N . HIS A 1 92 ? -7.900 -3.721 -11.237 1.00 76.31 92 HIS A N 1
ATOM 702 C CA . HIS A 1 92 ? -9.034 -3.041 -11.867 1.00 76.31 92 HIS A CA 1
ATOM 703 C C . HIS A 1 92 ? -10.368 -3.368 -11.169 1.00 76.31 92 HIS A C 1
ATOM 705 O O . HIS A 1 92 ? -11.189 -2.480 -10.952 1.00 76.31 92 HIS A O 1
ATOM 711 N N . ASP A 1 93 ? -10.559 -4.635 -10.779 1.00 74.56 93 ASP A N 1
ATOM 712 C CA . ASP A 1 93 ? -11.822 -5.157 -10.227 1.00 74.56 93 ASP A CA 1
ATOM 713 C C . ASP A 1 93 ? -11.718 -5.575 -8.746 1.00 74.56 93 ASP A C 1
ATOM 715 O O . ASP A 1 93 ? -12.574 -6.300 -8.234 1.00 74.56 93 ASP A O 1
ATOM 719 N N . GLY A 1 94 ? -10.654 -5.166 -8.050 1.00 76.06 94 GLY A N 1
ATOM 720 C CA . GLY A 1 94 ? -10.328 -5.654 -6.709 1.00 76.06 94 GLY A CA 1
ATOM 721 C C . GLY A 1 94 ? -9.800 -4.585 -5.761 1.00 76.06 94 GLY A C 1
ATOM 722 O O . GLY A 1 94 ? -9.691 -3.410 -6.105 1.00 76.06 94 GLY A O 1
ATOM 723 N N . ASP A 1 95 ? -9.460 -5.023 -4.548 1.00 81.06 95 ASP A N 1
ATOM 724 C CA . ASP A 1 95 ? -8.835 -4.166 -3.544 1.00 81.06 95 ASP A CA 1
ATOM 725 C C . ASP A 1 95 ? -7.438 -3.739 -4.039 1.00 81.06 95 ASP A C 1
ATOM 727 O O . ASP A 1 95 ? -6.626 -4.561 -4.478 1.00 81.06 95 ASP A O 1
ATOM 731 N N . VAL A 1 96 ? -7.132 -2.445 -3.942 1.00 89.12 96 VAL A N 1
ATOM 732 C CA . VAL A 1 96 ? -5.765 -1.954 -4.133 1.00 89.12 96 VAL A CA 1
ATOM 733 C C . VAL A 1 96 ? -4.970 -2.262 -2.872 1.00 89.12 96 VAL A C 1
ATOM 735 O O . VAL A 1 96 ? -5.314 -1.800 -1.783 1.00 89.12 96 VAL A O 1
ATOM 738 N N . VAL A 1 97 ? -3.903 -3.046 -3.009 1.00 90.75 97 VAL A N 1
ATOM 739 C CA . VAL A 1 97 ? -3.167 -3.587 -1.861 1.00 90.75 97 VAL A CA 1
ATOM 740 C C . VAL A 1 97 ? -1.666 -3.409 -2.017 1.00 90.75 97 VAL A C 1
ATOM 742 O O . VAL A 1 97 ? -1.103 -3.536 -3.102 1.00 90.75 97 VAL A O 1
ATOM 745 N N . ILE A 1 98 ? -0.991 -3.132 -0.905 1.00 94.19 98 ILE A N 1
ATOM 746 C CA . ILE A 1 98 ? 0.468 -3.193 -0.841 1.00 94.19 98 ILE A CA 1
ATOM 747 C C . ILE A 1 98 ? 0.840 -4.648 -0.568 1.00 94.19 98 ILE A C 1
ATOM 749 O O . ILE A 1 98 ? 0.578 -5.162 0.516 1.00 94.19 98 ILE A O 1
ATOM 753 N N . GLU A 1 99 ? 1.422 -5.319 -1.559 1.00 92.81 99 GLU A N 1
ATOM 754 C CA . GLU A 1 99 ? 1.700 -6.760 -1.486 1.00 92.81 99 GLU A CA 1
ATOM 755 C C . GLU A 1 99 ? 3.131 -7.081 -1.057 1.00 92.81 99 GLU A C 1
ATOM 757 O O . GLU A 1 99 ? 3.382 -8.140 -0.475 1.00 92.81 99 GLU A O 1
ATOM 762 N N . TYR A 1 100 ? 4.084 -6.187 -1.340 1.00 94.00 100 TYR A N 1
ATOM 763 C CA . TYR A 1 100 ? 5.493 -6.422 -1.030 1.00 94.00 100 TYR A CA 1
ATOM 764 C C . TYR A 1 100 ? 6.107 -5.248 -0.294 1.00 94.00 100 TYR A C 1
ATOM 766 O O . TYR A 1 100 ? 5.906 -4.085 -0.635 1.00 94.00 100 TYR A O 1
ATOM 774 N N . THR A 1 101 ? 6.906 -5.573 0.716 1.00 94.69 101 THR A N 1
ATOM 775 C CA . THR A 1 101 ? 7.544 -4.601 1.609 1.00 94.69 101 THR A CA 1
ATOM 776 C C . THR A 1 101 ? 8.706 -3.853 0.956 1.00 94.69 101 THR A C 1
ATOM 778 O O . THR A 1 101 ? 9.179 -2.860 1.499 1.00 94.69 101 THR A O 1
ATOM 781 N N . SER A 1 102 ? 9.204 -4.348 -0.180 1.00 94.81 102 SER A N 1
ATOM 782 C CA . SER A 1 102 ? 10.295 -3.746 -0.944 1.00 94.81 102 SER A CA 1
ATOM 783 C C . SER A 1 102 ? 10.331 -4.279 -2.376 1.00 94.81 102 SER A C 1
ATOM 785 O O . SER A 1 102 ? 9.792 -5.355 -2.659 1.00 94.81 102 SER A O 1
ATOM 787 N N . LEU A 1 103 ? 11.051 -3.585 -3.261 1.00 95.69 103 LEU A N 1
ATOM 788 C CA . LEU A 1 103 ?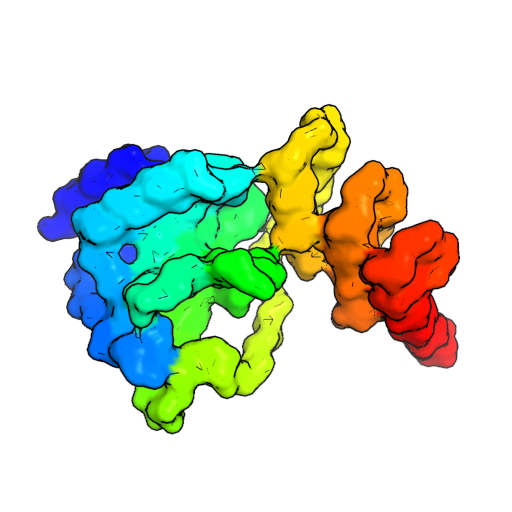 11.381 -4.105 -4.590 1.00 95.69 103 LEU A CA 1
ATOM 789 C C . LEU A 1 103 ? 12.174 -5.417 -4.522 1.00 95.69 103 LEU A C 1
ATOM 791 O O . LEU A 1 103 ? 11.918 -6.320 -5.309 1.00 95.69 103 LEU A O 1
ATOM 795 N N . ALA A 1 104 ? 13.086 -5.565 -3.557 1.00 94.88 104 ALA A N 1
ATOM 796 C CA . ALA A 1 104 ? 13.823 -6.813 -3.361 1.00 94.88 104 ALA A CA 1
ATOM 797 C C . ALA A 1 104 ? 12.880 -7.989 -3.048 1.00 94.88 104 ALA A C 1
ATOM 799 O O . ALA A 1 104 ? 12.952 -9.022 -3.706 1.00 94.88 104 ALA A O 1
ATOM 800 N N . ALA A 1 105 ? 11.930 -7.800 -2.125 1.00 94.25 105 ALA A N 1
ATOM 801 C CA . ALA A 1 105 ? 10.935 -8.820 -1.789 1.00 94.25 105 ALA A CA 1
ATOM 802 C C . ALA A 1 105 ? 10.033 -9.183 -2.984 1.00 94.25 105 ALA A C 1
ATOM 804 O O . ALA A 1 105 ? 9.659 -10.344 -3.151 1.00 94.25 105 ALA A O 1
ATOM 805 N N . PHE A 1 106 ? 9.703 -8.207 -3.835 1.00 95.12 106 PHE A N 1
ATOM 806 C CA . PHE A 1 106 ? 8.972 -8.459 -5.075 1.00 95.12 106 PHE A CA 1
ATOM 807 C C . PHE A 1 106 ? 9.792 -9.286 -6.070 1.00 95.12 106 PHE A C 1
ATOM 809 O O . PHE A 1 106 ? 9.291 -10.271 -6.607 1.00 95.12 106 PHE A O 1
ATOM 816 N N . LEU A 1 107 ? 11.068 -8.953 -6.272 1.00 95.06 107 LEU A N 1
ATOM 817 C CA . LEU A 1 107 ? 11.958 -9.714 -7.154 1.00 95.06 107 LEU A CA 1
ATOM 818 C C . LEU A 1 107 ? 12.212 -11.142 -6.641 1.00 95.06 107 LEU A C 1
ATOM 820 O O . LEU A 1 107 ? 12.264 -12.077 -7.443 1.00 95.06 107 LEU A O 1
ATOM 824 N N . ASP A 1 108 ? 12.298 -11.340 -5.325 1.00 94.44 108 ASP A N 1
ATOM 825 C CA . ASP A 1 108 ? 12.369 -12.674 -4.717 1.00 94.44 108 ASP A CA 1
ATOM 826 C C . ASP A 1 108 ? 11.099 -13.493 -4.999 1.00 94.44 108 ASP A C 1
ATOM 828 O O . ASP A 1 108 ? 11.172 -14.692 -5.304 1.00 94.44 108 ASP A O 1
ATOM 832 N N . ALA A 1 109 ? 9.929 -12.852 -4.955 1.00 94.75 109 ALA A N 1
ATOM 833 C CA . ALA A 1 109 ? 8.664 -13.489 -5.301 1.00 94.75 109 ALA A CA 1
ATOM 834 C C . ALA A 1 109 ? 8.576 -13.824 -6.794 1.00 94.75 109 ALA A C 1
ATOM 836 O O . ALA A 1 109 ? 8.222 -14.951 -7.128 1.00 94.75 109 ALA A O 1
ATOM 837 N N . VAL A 1 110 ? 8.996 -12.920 -7.683 1.00 95.12 110 VAL A N 1
ATOM 838 C CA . VAL A 1 110 ? 9.136 -13.186 -9.127 1.00 95.12 110 VAL A CA 1
ATOM 839 C C . VAL A 1 110 ? 10.022 -14.413 -9.363 1.00 95.12 110 VAL A C 1
ATOM 841 O O . VAL A 1 110 ? 9.636 -15.342 -10.071 1.00 95.12 110 VAL A O 1
ATOM 844 N N . CYS A 1 111 ? 11.183 -14.478 -8.705 1.00 94.69 111 CYS A N 1
ATOM 845 C CA . CYS A 1 111 ? 12.079 -15.632 -8.796 1.00 94.69 111 CYS A CA 1
ATOM 846 C C . CYS A 1 111 ? 11.430 -16.922 -8.273 1.00 94.69 111 CYS A C 1
ATOM 848 O O . CYS A 1 111 ? 11.681 -18.004 -8.805 1.00 94.69 111 CYS A O 1
ATOM 850 N N . THR A 1 112 ? 10.615 -16.827 -7.225 1.00 94.81 112 THR A N 1
ATOM 851 C CA . THR A 1 112 ? 9.897 -17.969 -6.649 1.00 94.81 112 THR A CA 1
ATOM 852 C C . THR A 1 112 ? 8.804 -18.471 -7.588 1.00 94.81 112 THR A C 1
ATOM 854 O O . THR A 1 112 ? 8.762 -19.670 -7.857 1.00 94.81 112 THR A O 1
ATOM 857 N N . ALA A 1 113 ? 7.992 -17.572 -8.146 1.00 95.62 113 ALA A N 1
ATOM 858 C CA . ALA A 1 113 ? 6.982 -17.874 -9.158 1.00 95.62 113 ALA A CA 1
ATOM 859 C C . ALA A 1 113 ? 7.603 -18.596 -10.359 1.00 95.62 113 ALA A C 1
ATOM 861 O O . ALA A 1 113 ? 7.157 -19.680 -10.731 1.00 95.62 113 ALA A O 1
ATOM 862 N N . MET A 1 114 ? 8.720 -18.078 -10.879 1.00 94.62 114 MET A N 1
ATOM 863 C CA . MET A 1 114 ? 9.468 -18.713 -11.969 1.00 94.62 114 MET A CA 1
ATOM 864 C C . MET A 1 114 ? 9.961 -20.124 -11.619 1.00 94.62 114 MET A C 1
ATOM 866 O O . MET A 1 114 ? 9.869 -21.030 -12.443 1.00 94.62 114 MET A O 1
ATOM 870 N N . LYS A 1 115 ? 10.482 -20.330 -10.402 1.00 95.19 115 LYS A N 1
ATOM 871 C CA . LYS A 1 115 ? 10.967 -21.647 -9.949 1.00 95.19 115 LYS A CA 1
ATOM 872 C C . LYS A 1 115 ? 9.838 -22.658 -9.751 1.00 95.19 115 LYS A C 1
ATOM 874 O O . LYS A 1 115 ? 10.065 -23.847 -9.948 1.00 95.19 115 LYS A O 1
ATOM 879 N N . GLN A 1 116 ? 8.666 -22.200 -9.319 1.00 94.81 116 GLN A N 1
ATOM 880 C CA . GLN A 1 116 ? 7.511 -23.056 -9.039 1.00 94.81 116 GLN A CA 1
ATOM 881 C C . GLN A 1 116 ? 6.589 -23.230 -10.252 1.00 94.81 116 GLN A C 1
ATOM 883 O O . GLN A 1 116 ? 5.751 -24.126 -10.238 1.00 94.81 116 GLN A O 1
ATOM 888 N N . GLY A 1 117 ? 6.747 -22.409 -11.294 1.00 95.31 117 GLY A N 1
ATOM 889 C CA . GLY A 1 117 ? 5.848 -22.398 -12.447 1.00 95.31 117 GLY A CA 1
ATOM 890 C C . GLY A 1 117 ? 4.427 -21.968 -12.077 1.00 95.31 117 GLY A C 1
ATOM 891 O O . GLY A 1 117 ? 3.474 -22.466 -12.668 1.00 95.31 117 GLY A O 1
ATOM 892 N N . LEU A 1 118 ? 4.289 -21.092 -11.077 1.00 95.44 118 LEU A N 1
ATOM 893 C CA . LEU A 1 118 ? 3.006 -20.565 -10.612 1.00 95.44 118 LEU A CA 1
ATOM 894 C C . LEU A 1 118 ? 2.886 -19.081 -10.967 1.00 95.44 118 LEU A C 1
ATOM 896 O O . LEU A 1 118 ? 3.901 -18.377 -10.905 1.00 95.44 118 LEU A O 1
ATOM 900 N N . PRO A 1 119 ? 1.679 -18.587 -11.296 1.00 93.88 119 PRO A N 1
ATOM 901 C CA . PRO A 1 119 ? 1.415 -17.157 -11.336 1.00 93.88 119 PRO A CA 1
ATOM 902 C C . PRO A 1 119 ? 1.863 -16.478 -10.041 1.00 93.88 119 PRO A C 1
ATOM 904 O O . PRO A 1 119 ? 1.724 -17.037 -8.952 1.00 93.88 119 PRO A O 1
ATOM 907 N N . ILE A 1 120 ? 2.416 -15.270 -10.145 1.00 92.44 120 ILE A N 1
ATOM 908 C CA . ILE A 1 120 ? 2.958 -14.556 -8.979 1.00 92.44 120 ILE A CA 1
ATOM 909 C C . ILE A 1 120 ? 1.903 -14.269 -7.890 1.00 92.44 120 ILE A C 1
ATOM 911 O O . ILE A 1 120 ? 2.234 -14.225 -6.700 1.00 92.44 120 ILE A O 1
ATOM 915 N N . GLU A 1 121 ? 0.643 -14.135 -8.299 1.00 89.44 121 GLU A N 1
ATOM 916 C CA . GLU A 1 121 ? -0.536 -13.960 -7.440 1.00 89.44 121 GLU A CA 1
ATOM 917 C C . GLU A 1 121 ? -0.915 -15.244 -6.683 1.00 89.44 121 GLU A C 1
ATOM 919 O O . GLU A 1 121 ? -1.402 -15.175 -5.558 1.00 89.44 121 GLU A O 1
ATOM 924 N N . ASP A 1 122 ? -0.621 -16.416 -7.257 1.00 91.62 122 ASP A N 1
ATOM 925 C CA . ASP A 1 122 ? -0.939 -17.729 -6.677 1.00 91.62 122 ASP A CA 1
ATOM 926 C C . ASP A 1 122 ? 0.119 -18.207 -5.668 1.00 91.62 122 ASP A C 1
ATOM 928 O O . ASP A 1 122 ? 0.004 -19.291 -5.083 1.00 91.62 122 ASP A O 1
ATOM 932 N N . LEU A 1 123 ? 1.179 -17.422 -5.453 1.00 88.94 123 LEU A N 1
ATOM 933 C CA . LEU A 1 123 ? 2.181 -17.742 -4.446 1.00 88.94 123 LEU A CA 1
ATOM 934 C C . LEU A 1 123 ? 1.542 -17.777 -3.046 1.00 88.94 123 LEU A C 1
ATOM 936 O O . LEU A 1 123 ? 0.772 -16.880 -2.694 1.00 88.94 123 LEU A O 1
ATOM 940 N N . PRO A 1 124 ? 1.886 -18.772 -2.204 1.00 78.19 124 PRO A N 1
ATOM 941 C CA . PRO A 1 124 ? 1.318 -18.894 -0.867 1.00 78.19 124 PRO A CA 1
ATOM 942 C C . PRO A 1 124 ? 1.559 -17.627 -0.036 1.00 78.19 124 PRO A C 1
ATOM 944 O O . PRO A 1 124 ? 2.601 -16.978 -0.157 1.00 78.19 124 PRO A O 1
ATOM 947 N N . GLY A 1 125 ? 0.570 -17.300 0.806 1.00 64.94 125 GLY A N 1
ATOM 948 C CA . GLY A 1 125 ? 0.460 -16.034 1.533 1.00 64.94 125 GLY A CA 1
ATOM 949 C C . GLY A 1 125 ? 1.774 -15.548 2.146 1.00 64.94 125 GLY A C 1
ATOM 950 O O . GLY A 1 125 ? 2.443 -16.267 2.890 1.00 64.94 125 GLY A O 1
ATOM 951 N N . LYS A 1 126 ? 2.126 -14.305 1.818 1.00 67.06 126 LYS A N 1
ATOM 952 C CA . LYS A 1 126 ? 3.341 -13.628 2.277 1.00 67.06 126 LYS A CA 1
ATOM 953 C C . LYS A 1 126 ? 3.080 -13.056 3.668 1.00 67.06 126 LYS A C 1
ATOM 955 O O . LYS A 1 126 ? 2.056 -12.408 3.875 1.00 67.06 126 LYS A O 1
ATOM 960 N N . ASP A 1 127 ? 3.992 -13.268 4.617 1.00 65.44 127 ASP A N 1
ATOM 961 C CA . ASP A 1 127 ? 3.961 -12.534 5.889 1.00 65.44 127 ASP A CA 1
ATOM 962 C C . ASP A 1 127 ? 4.321 -11.072 5.595 1.00 65.44 127 ASP A C 1
ATOM 964 O O . ASP A 1 127 ? 5.489 -10.688 5.503 1.00 65.44 127 ASP A O 1
ATOM 968 N N . PHE A 1 128 ? 3.296 -10.271 5.314 1.00 76.62 128 PHE A N 1
ATOM 969 C CA . PHE A 1 128 ? 3.444 -8.871 4.955 1.00 76.62 128 PHE A CA 1
ATOM 970 C C . PHE A 1 128 ? 3.461 -8.017 6.224 1.00 76.62 128 PHE A C 1
ATOM 972 O O . PHE A 1 128 ? 2.425 -7.717 6.816 1.00 76.62 128 PHE A O 1
ATOM 979 N N . ARG A 1 129 ? 4.668 -7.633 6.651 1.00 77.56 129 ARG A N 1
ATOM 980 C CA . ARG A 1 129 ? 4.905 -6.727 7.785 1.00 77.56 129 ARG A CA 1
ATOM 981 C C . ARG A 1 129 ? 5.982 -5.705 7.424 1.00 77.56 129 ARG A C 1
ATOM 983 O O . ARG A 1 129 ? 7.147 -5.886 7.790 1.00 77.56 129 ARG A O 1
ATOM 990 N N . PRO A 1 130 ? 5.653 -4.659 6.649 1.00 83.00 130 PRO A N 1
ATOM 991 C CA . PRO A 1 130 ? 6.629 -3.635 6.322 1.00 83.00 130 PRO A CA 1
ATOM 992 C C . PRO A 1 130 ? 7.045 -2.885 7.588 1.00 83.00 130 PRO A C 1
ATOM 994 O O . PRO A 1 130 ? 6.231 -2.588 8.464 1.00 83.00 130 PRO A O 1
ATOM 997 N N . LYS A 1 131 ? 8.333 -2.551 7.681 1.00 88.19 131 LYS A N 1
ATOM 998 C CA . LYS A 1 131 ? 8.831 -1.667 8.733 1.00 88.19 131 LYS A CA 1
ATOM 999 C C . LYS A 1 131 ? 8.487 -0.227 8.357 1.00 88.19 131 LYS A C 1
ATOM 1001 O O . LYS A 1 131 ? 9.226 0.404 7.609 1.00 88.19 131 LYS A O 1
ATOM 1006 N N . ILE A 1 132 ? 7.369 0.261 8.877 1.00 94.06 132 ILE A N 1
ATOM 1007 C CA . ILE A 1 132 ? 6.871 1.618 8.638 1.00 94.06 132 ILE A CA 1
ATOM 1008 C C . ILE A 1 132 ? 7.174 2.501 9.848 1.00 94.06 132 ILE A C 1
ATOM 1010 O O . ILE A 1 132 ? 7.038 2.063 10.992 1.00 94.06 132 ILE A O 1
ATOM 1014 N N . ASP A 1 133 ? 7.578 3.745 9.593 1.00 96.88 133 ASP A N 1
ATOM 1015 C CA . ASP A 1 133 ? 7.617 4.787 10.617 1.00 96.88 133 ASP A CA 1
ATOM 1016 C C . ASP A 1 133 ? 6.177 5.116 11.030 1.00 96.88 133 ASP A C 1
ATOM 1018 O O . ASP A 1 133 ? 5.430 5.764 10.297 1.00 96.88 133 ASP A O 1
ATOM 1022 N N . GLN A 1 134 ? 5.772 4.592 12.186 1.00 96.81 134 GLN A N 1
ATOM 1023 C CA . GLN A 1 134 ? 4.398 4.706 12.662 1.00 96.81 134 GLN A CA 1
ATOM 1024 C C . GLN A 1 134 ? 4.028 6.140 13.043 1.00 96.81 134 GLN A C 1
ATOM 1026 O O . GLN A 1 134 ? 2.858 6.485 12.922 1.00 96.81 134 GLN A O 1
ATOM 1031 N N . ASP A 1 135 ? 4.979 6.968 13.482 1.00 98.00 135 ASP A N 1
ATOM 1032 C CA . ASP A 1 135 ? 4.679 8.360 13.831 1.00 98.00 135 ASP A CA 1
ATOM 1033 C C . ASP A 1 135 ? 4.425 9.157 12.543 1.00 98.00 135 ASP A C 1
ATOM 1035 O O . ASP A 1 135 ? 3.382 9.796 12.410 1.00 98.00 135 ASP A O 1
ATOM 1039 N N . TYR A 1 136 ? 5.288 8.989 11.531 1.00 98.06 136 TYR A N 1
ATOM 1040 C CA . TYR A 1 136 ? 5.065 9.588 10.212 1.00 98.06 136 TYR A CA 1
ATOM 1041 C C . TYR A 1 136 ? 3.761 9.103 9.557 1.00 98.06 136 TYR A C 1
ATOM 1043 O O . TYR A 1 136 ? 3.018 9.902 8.984 1.00 98.06 136 TYR A O 1
ATOM 1051 N N . LEU A 1 137 ? 3.444 7.808 9.665 1.00 98.19 137 LEU A N 1
ATOM 1052 C CA . LEU A 1 137 ? 2.181 7.258 9.169 1.00 98.19 137 LEU A CA 1
ATOM 1053 C C . LEU A 1 137 ? 0.967 7.881 9.876 1.00 98.19 137 LEU A C 1
ATOM 1055 O O . LEU A 1 137 ? 0.001 8.238 9.205 1.00 98.19 137 LEU A O 1
ATOM 1059 N N . CYS A 1 138 ? 1.003 8.023 11.204 1.00 98.38 138 CYS A N 1
ATOM 1060 C CA . CYS A 1 138 ? -0.096 8.613 11.974 1.00 98.38 138 CYS A CA 1
ATOM 1061 C C . CYS A 1 138 ? -0.319 10.091 11.624 1.00 98.38 138 CYS A C 1
ATOM 1063 O O . CYS A 1 138 ? -1.469 10.513 11.463 1.00 98.38 138 CYS A O 1
ATOM 1065 N N . ASP A 1 139 ? 0.761 10.861 11.468 1.00 98.50 139 ASP A N 1
ATOM 1066 C CA . ASP A 1 139 ? 0.698 12.265 11.049 1.00 98.50 139 ASP A CA 1
ATOM 1067 C C . ASP A 1 139 ? 0.105 12.392 9.641 1.00 98.50 139 ASP A C 1
ATOM 1069 O O . ASP A 1 139 ? -0.786 13.211 9.402 1.00 98.50 139 ASP A O 1
ATOM 1073 N N . HIS A 1 140 ? 0.545 11.533 8.716 1.00 98.31 140 HIS A N 1
ATOM 1074 C CA . HIS A 1 140 ? 0.044 11.509 7.343 1.00 98.31 140 HIS A CA 1
ATOM 1075 C C . HIS A 1 140 ? -1.434 11.107 7.272 1.00 98.31 140 HIS A C 1
ATOM 1077 O O . HIS A 1 140 ? -2.217 11.779 6.610 1.00 98.31 140 HIS A O 1
ATOM 1083 N N . ILE A 1 141 ? -1.853 10.079 8.016 1.00 98.25 141 ILE A N 1
ATOM 1084 C CA . ILE A 1 141 ? -3.269 9.694 8.137 1.00 98.25 141 ILE A CA 1
ATOM 1085 C C . ILE A 1 141 ? -4.106 10.861 8.664 1.00 98.25 141 ILE A C 1
ATOM 1087 O O . ILE A 1 141 ? -5.156 11.166 8.106 1.00 98.25 141 ILE A O 1
ATOM 1091 N N . SER A 1 142 ? -3.639 11.541 9.712 1.00 98.31 142 SER A N 1
ATOM 1092 C CA . SER A 1 142 ? -4.358 12.682 10.292 1.00 98.31 142 SER A CA 1
ATOM 1093 C C . SER A 1 142 ? -4.514 13.822 9.282 1.00 98.31 142 SER A C 1
ATOM 1095 O O . SER A 1 142 ? -5.567 14.453 9.214 1.00 98.31 142 SER A O 1
ATOM 1097 N N . HIS A 1 143 ? -3.486 14.058 8.464 1.00 98.12 143 HIS A N 1
ATOM 1098 C CA . HIS A 1 143 ? -3.539 15.020 7.370 1.00 98.12 143 HIS A CA 1
ATOM 1099 C C . HIS A 1 143 ? -4.566 14.630 6.297 1.00 98.12 143 HIS A C 1
ATOM 1101 O O . HIS A 1 143 ? -5.372 15.472 5.907 1.00 98.12 143 HIS A O 1
ATOM 1107 N N . LEU A 1 144 ? -4.578 13.367 5.863 1.00 98.12 144 LEU A N 1
ATOM 1108 C CA . LEU A 1 144 ? -5.533 12.864 4.870 1.00 98.12 144 LEU A CA 1
ATOM 1109 C C . LEU A 1 144 ? -6.985 12.952 5.369 1.00 98.12 144 LEU A C 1
ATOM 1111 O O . LEU A 1 144 ? -7.849 13.416 4.630 1.00 98.12 144 LEU A O 1
ATOM 1115 N N . ILE A 1 145 ? -7.242 12.602 6.637 1.00 98.00 145 ILE A N 1
ATOM 1116 C CA . ILE A 1 145 ? -8.566 12.762 7.270 1.00 98.00 145 ILE A CA 1
ATOM 1117 C C . ILE A 1 145 ? -9.014 14.231 7.239 1.00 98.00 145 ILE A C 1
ATOM 1119 O O . ILE A 1 145 ? -10.186 14.516 7.023 1.00 98.00 145 ILE A O 1
ATOM 1123 N N . ALA A 1 146 ? -8.095 15.177 7.455 1.00 97.44 146 ALA A N 1
ATOM 1124 C CA . ALA A 1 146 ? -8.419 16.602 7.445 1.00 97.44 146 ALA A CA 1
ATOM 1125 C C . ALA A 1 146 ? -8.687 17.164 6.036 1.00 97.44 146 ALA A C 1
ATOM 1127 O O . ALA A 1 146 ? -9.358 18.190 5.921 1.00 97.44 146 ALA A O 1
ATOM 1128 N N . ILE A 1 147 ? -8.150 16.533 4.985 1.00 95.75 147 ILE A N 1
ATOM 1129 C CA . ILE A 1 147 ? -8.405 16.918 3.590 1.00 95.75 147 ILE A CA 1
ATOM 1130 C C . ILE A 1 147 ? -9.809 16.488 3.147 1.00 95.75 147 ILE A C 1
ATOM 1132 O O . ILE A 1 147 ? -10.460 17.267 2.454 1.00 95.75 147 ILE A O 1
ATOM 1136 N N . ASP A 1 148 ? -10.254 15.288 3.545 1.00 91.81 148 ASP A N 1
ATOM 1137 C CA . ASP A 1 148 ? -11.591 14.734 3.250 1.00 91.81 148 ASP A CA 1
ATOM 1138 C C . ASP A 1 148 ? -11.952 14.807 1.748 1.00 91.81 148 ASP A C 1
ATOM 1140 O O . ASP A 1 148 ? -12.929 15.432 1.335 1.00 91.81 148 ASP A O 1
ATOM 1144 N N . SER A 1 149 ? -11.103 14.211 0.904 1.00 95.56 149 SER A N 1
ATOM 1145 C CA . SER A 1 149 ? -11.301 14.102 -0.549 1.00 95.56 149 SER A CA 1
ATOM 1146 C C . SER A 1 149 ? -11.304 12.643 -1.003 1.00 95.56 149 SER A C 1
ATOM 1148 O O . SER A 1 149 ? -10.693 11.799 -0.354 1.00 95.56 149 SER A O 1
ATOM 1150 N N . ASP A 1 150 ? -11.900 12.343 -2.162 1.00 94.50 150 ASP A N 1
ATOM 1151 C CA . ASP A 1 150 ? -11.912 10.983 -2.733 1.00 94.50 150 ASP A CA 1
ATOM 1152 C C . ASP A 1 150 ? -10.495 10.389 -2.889 1.00 94.50 150 ASP A C 1
ATOM 1154 O O . ASP A 1 150 ? -10.275 9.195 -2.678 1.00 94.50 150 ASP A O 1
ATOM 1158 N N . GLU A 1 151 ? -9.512 11.229 -3.235 1.00 94.00 151 GLU A N 1
ATOM 1159 C CA . GLU A 1 151 ? -8.096 10.849 -3.308 1.00 94.00 151 GLU A CA 1
ATOM 1160 C C . GLU A 1 151 ? -7.541 10.469 -1.933 1.00 94.00 151 GLU A C 1
ATOM 1162 O O . GLU A 1 151 ? -6.914 9.415 -1.791 1.00 94.00 151 GLU A O 1
ATOM 1167 N N . ALA A 1 152 ? -7.827 11.284 -0.915 1.00 96.19 152 ALA A N 1
ATOM 1168 C CA . ALA A 1 152 ? -7.431 10.998 0.455 1.00 96.19 152 ALA A CA 1
ATOM 1169 C C . ALA A 1 152 ? -8.111 9.727 0.981 1.00 96.19 152 ALA A C 1
ATOM 1171 O O . ALA A 1 152 ? -7.447 8.904 1.603 1.00 96.19 152 ALA A O 1
ATOM 1172 N N . GLU A 1 153 ? -9.395 9.509 0.686 1.00 96.00 153 GLU A N 1
ATOM 1173 C CA . GLU A 1 153 ? -10.114 8.288 1.063 1.00 96.00 153 GLU A CA 1
ATOM 1174 C C . GLU A 1 153 ? -9.471 7.033 0.467 1.00 96.00 153 GLU A C 1
ATOM 1176 O O . GLU A 1 153 ? -9.248 6.051 1.182 1.00 96.00 153 GLU A O 1
ATOM 1181 N N . CYS A 1 154 ? -9.127 7.071 -0.825 1.00 94.94 154 CYS A N 1
ATOM 1182 C CA . CYS A 1 154 ? -8.438 5.965 -1.482 1.00 94.94 154 CYS A CA 1
ATOM 1183 C C . CYS A 1 154 ? -7.101 5.676 -0.798 1.00 94.94 154 CYS A C 1
ATOM 1185 O O . CYS A 1 154 ? -6.818 4.528 -0.450 1.00 94.94 154 CYS A O 1
ATOM 1187 N N . GLU A 1 155 ? -6.290 6.703 -0.549 1.00 96.69 155 GLU A N 1
ATOM 1188 C CA . GLU A 1 155 ? -4.993 6.521 0.101 1.00 96.69 155 GLU A CA 1
ATOM 1189 C C . GLU A 1 155 ? -5.136 6.012 1.544 1.00 96.69 155 GLU A C 1
ATOM 1191 O O . GLU A 1 155 ? -4.415 5.100 1.954 1.00 96.69 155 GLU A O 1
ATOM 1196 N N . LEU A 1 156 ? -6.121 6.512 2.298 1.00 97.81 156 LEU A N 1
ATOM 1197 C CA . LEU A 1 156 ? -6.445 6.027 3.640 1.00 97.81 156 LEU A CA 1
ATOM 1198 C C . LEU A 1 156 ? -6.772 4.531 3.633 1.00 97.81 156 LEU A C 1
ATOM 1200 O O . LEU A 1 156 ? -6.288 3.806 4.505 1.00 97.81 156 LEU A O 1
ATOM 1204 N N . THR A 1 157 ? -7.542 4.038 2.657 1.00 96.25 157 THR A N 1
ATOM 1205 C CA . THR A 1 157 ? -7.862 2.600 2.572 1.00 96.25 157 THR A CA 1
ATOM 1206 C C . THR A 1 157 ? -6.623 1.733 2.347 1.00 96.25 157 THR A C 1
ATOM 1208 O O . THR A 1 157 ? -6.499 0.678 2.970 1.00 96.25 157 THR A O 1
ATOM 1211 N N . VAL A 1 158 ? -5.672 2.213 1.540 1.00 95.88 158 VAL A N 1
ATOM 1212 C CA . VAL A 1 158 ? -4.414 1.519 1.224 1.00 95.88 158 VAL A CA 1
ATOM 1213 C C . VAL A 1 158 ? -3.431 1.556 2.395 1.00 95.88 158 VAL A C 1
ATOM 1215 O O . VAL A 1 158 ? -2.725 0.578 2.646 1.00 95.88 158 VAL A O 1
ATOM 1218 N N . LEU A 1 159 ? -3.373 2.671 3.126 1.00 97.06 159 LEU A N 1
ATOM 1219 C CA . LEU A 1 159 ? -2.450 2.855 4.248 1.00 97.06 159 LEU A CA 1
ATOM 1220 C C . LEU A 1 159 ? -2.960 2.247 5.559 1.00 97.06 159 LEU A C 1
ATOM 1222 O O . LEU A 1 159 ? -2.147 1.876 6.403 1.00 97.06 159 LEU A O 1
ATOM 1226 N N . THR A 1 160 ? -4.277 2.109 5.742 1.00 97.00 160 THR A N 1
ATOM 1227 C CA . THR A 1 160 ? -4.870 1.578 6.985 1.00 97.00 160 THR A CA 1
ATOM 1228 C C . THR A 1 160 ? -4.292 0.213 7.392 1.00 97.00 160 THR A C 1
ATOM 1230 O O . THR A 1 160 ? -3.922 0.070 8.555 1.00 97.00 160 THR A O 1
ATOM 1233 N N . PRO A 1 161 ? -4.114 -0.778 6.493 1.00 94.81 161 PRO A N 1
ATOM 1234 C CA . PRO A 1 161 ? -3.483 -2.055 6.841 1.00 94.81 161 PRO A CA 1
ATOM 1235 C C . PRO A 1 161 ? -2.053 -1.956 7.403 1.00 94.81 161 PRO A C 1
ATOM 1237 O O . PRO A 1 161 ? -1.585 -2.912 8.022 1.00 94.81 161 PRO A O 1
ATOM 1240 N N . LEU A 1 162 ? -1.354 -0.834 7.191 1.00 95.44 162 LEU A N 1
ATOM 1241 C CA . LEU A 1 162 ? 0.011 -0.597 7.677 1.00 95.44 162 LEU A CA 1
ATOM 1242 C C . LEU A 1 162 ? 0.069 -0.041 9.107 1.00 95.44 162 LEU A C 1
ATOM 1244 O O . LEU A 1 162 ? 1.152 0.027 9.698 1.00 95.44 162 LEU A O 1
ATOM 1248 N N . LEU A 1 163 ? -1.067 0.413 9.636 1.00 96.25 163 LEU A N 1
ATOM 1249 C CA . LEU A 1 163 ? -1.152 1.034 10.948 1.00 96.25 163 LEU A CA 1
ATOM 1250 C C . LEU A 1 163 ? -1.033 -0.027 12.047 1.00 96.25 163 LEU A C 1
ATOM 1252 O O . LEU A 1 163 ? -1.744 -1.028 12.044 1.00 96.25 163 LEU A O 1
ATOM 1256 N N . ASP A 1 164 ? -0.158 0.210 13.019 1.00 95.88 164 ASP A N 1
ATOM 1257 C CA . ASP A 1 164 ? -0.089 -0.605 14.229 1.00 95.88 164 ASP A CA 1
ATOM 1258 C C . ASP A 1 164 ? -1.341 -0.357 15.085 1.00 95.88 164 ASP A C 1
ATOM 1260 O O . ASP A 1 164 ? -1.661 0.781 15.439 1.00 95.88 164 ASP A O 1
ATOM 1264 N N . THR A 1 165 ? -2.049 -1.421 15.468 1.00 96.62 165 THR A N 1
ATOM 1265 C CA . THR A 1 165 ? -3.267 -1.318 16.282 1.00 96.62 165 THR A CA 1
ATOM 1266 C C . THR A 1 165 ? -3.018 -0.823 17.708 1.00 96.62 165 THR A C 1
ATOM 1268 O O . THR A 1 165 ? -3.969 -0.462 18.405 1.00 96.62 165 THR A O 1
ATOM 1271 N N . ALA A 1 166 ? -1.760 -0.726 18.148 1.00 96.50 166 ALA A N 1
ATOM 1272 C CA . ALA A 1 166 ? -1.374 0.010 19.351 1.00 96.50 166 ALA A CA 1
ATOM 1273 C C . ALA A 1 166 ? -1.554 1.538 19.218 1.00 96.50 166 ALA A C 1
ATOM 1275 O O . ALA A 1 166 ? -1.662 2.229 20.234 1.00 96.50 166 ALA A O 1
ATOM 1276 N N . ARG A 1 167 ? -1.649 2.085 17.996 1.00 97.56 167 ARG A N 1
ATOM 1277 C CA . ARG A 1 167 ? -1.952 3.504 17.719 1.00 97.56 167 ARG A CA 1
ATOM 1278 C C . ARG A 1 167 ? -3.453 3.777 17.825 1.00 97.56 167 ARG A C 1
ATOM 1280 O O . ARG A 1 167 ? -4.120 4.156 16.864 1.00 97.56 167 ARG A O 1
ATOM 1287 N N . VAL A 1 168 ? -3.990 3.559 19.025 1.00 97.81 168 VAL A N 1
ATOM 1288 C CA . VAL A 1 168 ? -5.434 3.533 19.306 1.00 97.81 168 VAL A CA 1
ATOM 1289 C C . VAL A 1 168 ? -6.166 4.787 18.828 1.00 97.81 168 VAL A C 1
ATOM 1291 O O . VAL A 1 168 ? -7.277 4.670 18.316 1.00 97.81 168 VAL A O 1
ATOM 1294 N N . ASP A 1 169 ? -5.573 5.972 18.972 1.00 98.00 169 ASP A N 1
ATOM 1295 C CA . ASP A 1 169 ? -6.240 7.220 18.589 1.00 98.00 169 ASP A CA 1
ATOM 1296 C C . ASP A 1 169 ? -6.366 7.373 17.069 1.00 98.00 169 ASP A C 1
ATOM 1298 O O . ASP A 1 169 ? -7.438 7.735 16.588 1.00 98.00 169 ASP A O 1
ATOM 1302 N N . SER A 1 170 ? -5.340 6.996 16.300 1.00 98.25 170 SER A N 1
ATOM 1303 C CA . SER A 1 170 ? -5.409 6.970 14.833 1.00 98.25 170 SER A CA 1
ATOM 1304 C C . SER A 1 170 ? -6.413 5.928 14.340 1.00 98.25 170 SER A C 1
ATOM 1306 O O . SER A 1 170 ? -7.225 6.219 13.465 1.00 98.25 170 SER A O 1
ATOM 1308 N N . VAL A 1 171 ? -6.431 4.738 14.954 1.00 98.56 171 VAL A N 1
ATOM 1309 C CA . VAL A 1 171 ? -7.426 3.700 14.636 1.00 98.56 171 VAL A CA 1
ATOM 1310 C C . VAL A 1 171 ? -8.849 4.190 14.935 1.00 98.56 171 VAL A C 1
ATOM 1312 O O . VAL A 1 171 ? -9.759 3.968 14.135 1.00 98.56 171 VAL A O 1
ATOM 1315 N N . ARG A 1 172 ? -9.054 4.882 16.065 1.00 98.50 172 ARG A N 1
ATOM 1316 C CA . ARG A 1 172 ? -10.355 5.464 16.424 1.00 98.50 172 ARG A CA 1
ATOM 1317 C C . ARG A 1 172 ? -10.781 6.532 15.419 1.00 98.50 172 ARG A C 1
ATOM 1319 O O . ARG A 1 172 ? -11.907 6.460 14.937 1.00 98.50 172 ARG A O 1
ATOM 1326 N N . ALA A 1 173 ? -9.893 7.461 15.069 1.00 98.31 173 ALA A N 1
ATOM 1327 C CA . ALA A 1 173 ? -10.188 8.519 14.105 1.00 98.31 173 ALA A CA 1
ATOM 1328 C C . ALA A 1 173 ? -10.647 7.944 12.752 1.00 98.31 173 ALA A C 1
ATOM 1330 O O . ALA A 1 173 ? -11.675 8.353 12.220 1.00 98.31 173 ALA A O 1
ATOM 1331 N N . LEU A 1 174 ? -9.954 6.919 12.244 1.00 98.56 174 LEU A N 1
ATOM 1332 C CA . LEU A 1 174 ? -10.352 6.220 11.017 1.00 98.56 174 LEU A CA 1
ATOM 1333 C C . LEU A 1 174 ? -11.698 5.490 11.153 1.00 98.56 174 LEU A C 1
ATOM 1335 O O . LEU A 1 174 ? -12.477 5.442 10.204 1.00 98.56 174 LEU A O 1
ATOM 1339 N N . SER A 1 175 ? -11.999 4.927 12.327 1.00 98.38 175 SER A N 1
ATOM 1340 C CA . SER A 1 175 ? -13.266 4.220 12.568 1.00 98.38 175 SER A CA 1
ATOM 1341 C C . SER A 1 175 ? -14.495 5.133 12.599 1.00 98.38 175 SER A C 1
ATOM 1343 O O . SER A 1 175 ? -15.616 4.645 12.492 1.00 98.38 175 SER A O 1
ATOM 1345 N N . GLU A 1 176 ? -14.291 6.442 12.728 1.00 97.62 176 GLU A N 1
ATOM 1346 C CA . GLU A 1 176 ? -15.342 7.464 12.724 1.00 97.62 176 GLU A CA 1
ATOM 1347 C C . GLU A 1 176 ? -15.417 8.215 11.382 1.00 97.62 176 GLU A C 1
ATOM 1349 O O . GLU A 1 176 ? -16.277 9.078 11.206 1.00 97.62 176 GLU A O 1
ATOM 1354 N N . HIS A 1 177 ? -14.554 7.867 10.418 1.00 98.19 177 HIS A N 1
ATOM 1355 C CA . HIS A 1 177 ? -14.499 8.494 9.098 1.00 98.19 177 HIS A CA 1
ATOM 1356 C C . HIS A 1 177 ? -15.835 8.372 8.348 1.00 98.19 177 HIS A C 1
ATOM 1358 O O . HIS A 1 177 ? -16.550 7.381 8.503 1.00 98.19 177 HIS A O 1
ATOM 1364 N N . SER A 1 178 ? -16.167 9.344 7.495 1.00 96.44 178 SER A N 1
ATOM 1365 C CA . SER A 1 178 ? -17.407 9.403 6.696 1.00 96.44 178 SER A CA 1
ATOM 1366 C C . SER A 1 178 ? -17.526 8.239 5.695 1.00 96.44 178 SER A C 1
ATOM 1368 O O . SER A 1 178 ? -18.576 7.587 5.597 1.00 96.44 178 SER A O 1
ATOM 1370 N N . SER A 1 179 ? -16.424 7.930 5.012 1.00 97.12 179 SER A N 1
ATOM 1371 C CA . SER A 1 179 ? -16.274 6.813 4.075 1.00 97.12 179 SER A CA 1
ATOM 1372 C C . SER A 1 179 ? -16.422 5.441 4.728 1.00 97.12 179 SER A C 1
ATOM 1374 O O . SER A 1 179 ? -15.688 5.080 5.651 1.00 97.12 179 SER A O 1
ATOM 1376 N N . PHE A 1 180 ? -17.347 4.627 4.215 1.00 97.50 180 PHE A N 1
ATOM 1377 C CA . PHE A 1 180 ? -17.499 3.249 4.683 1.00 97.50 180 PHE A CA 1
ATOM 1378 C C . PHE A 1 180 ? -16.332 2.350 4.243 1.00 97.50 180 PHE A C 1
ATOM 1380 O O . PHE A 1 180 ? -16.061 1.372 4.932 1.00 97.50 180 PHE A O 1
ATOM 1387 N N . PHE A 1 181 ? -15.614 2.686 3.163 1.00 96.44 181 PHE A N 1
ATOM 1388 C CA . PHE A 1 181 ? -14.430 1.937 2.728 1.00 96.44 181 PHE A CA 1
ATOM 1389 C C . PHE A 1 181 ? -13.282 2.070 3.737 1.00 96.44 181 PHE A C 1
ATOM 1391 O O . PHE A 1 181 ? -12.668 1.074 4.115 1.00 96.44 181 PHE A O 1
ATOM 1398 N N . VAL A 1 182 ? -13.050 3.281 4.258 1.00 98.00 182 VAL A N 1
ATOM 1399 C CA . VAL A 1 182 ? -12.059 3.522 5.322 1.00 98.00 182 VAL A CA 1
ATOM 1400 C C . VAL A 1 182 ? -12.432 2.744 6.588 1.00 98.00 182 VAL A C 1
ATOM 1402 O O . VAL A 1 182 ? -11.608 2.012 7.136 1.00 98.00 182 VAL A O 1
ATOM 1405 N N . ARG A 1 183 ? -13.695 2.818 7.029 1.00 98.62 183 ARG A N 1
ATOM 1406 C CA . ARG A 1 183 ? -14.154 2.079 8.219 1.00 98.62 183 ARG A CA 1
ATOM 1407 C C . ARG A 1 183 ? -14.089 0.559 8.041 1.00 98.62 183 ARG A C 1
ATOM 1409 O O . ARG A 1 183 ? -13.740 -0.155 8.982 1.00 98.62 183 ARG A O 1
ATOM 1416 N N . GLU A 1 184 ? -14.379 0.048 6.845 1.00 98.31 184 GLU A N 1
ATOM 1417 C CA . GLU A 1 184 ? -14.174 -1.365 6.514 1.00 98.31 184 GLU A CA 1
ATOM 1418 C C . GLU A 1 184 ? -12.695 -1.756 6.629 1.00 98.31 184 GLU A C 1
ATOM 1420 O O . GLU A 1 184 ? -12.384 -2.778 7.251 1.00 98.31 184 GLU A O 1
ATOM 1425 N N . ALA A 1 185 ? -11.783 -0.948 6.078 1.00 97.69 185 ALA A N 1
ATOM 1426 C CA . ALA A 1 185 ? -10.346 -1.195 6.164 1.00 97.69 185 ALA A CA 1
ATOM 1427 C C . ALA A 1 185 ? -9.878 -1.272 7.628 1.00 97.69 185 ALA A C 1
ATOM 1429 O O . ALA A 1 185 ? -9.118 -2.176 7.981 1.00 97.69 185 ALA A O 1
ATOM 1430 N N . VAL A 1 186 ? -10.409 -0.417 8.512 1.00 98.50 186 VAL A N 1
ATOM 1431 C CA . VAL A 1 186 ? -10.138 -0.484 9.960 1.00 98.50 186 VAL A CA 1
ATOM 1432 C C . VAL A 1 186 ? -10.634 -1.795 10.566 1.00 98.50 186 VAL A C 1
ATOM 1434 O O . VAL A 1 186 ? -9.912 -2.444 11.324 1.00 98.50 186 VAL A O 1
ATOM 1437 N N . ALA A 1 187 ? -11.848 -2.233 10.234 1.00 98.56 187 ALA A N 1
ATOM 1438 C CA . ALA A 1 187 ? -12.369 -3.501 10.737 1.00 98.56 187 ALA A CA 1
ATOM 1439 C C . ALA A 1 187 ? -11.508 -4.698 10.284 1.00 98.56 187 ALA A C 1
ATOM 1441 O O . ALA A 1 187 ? -11.238 -5.615 11.069 1.00 98.56 187 ALA A O 1
ATOM 1442 N N . ARG A 1 188 ? -11.027 -4.682 9.035 1.00 97.50 188 ARG A N 1
ATOM 1443 C CA . ARG A 1 188 ? -10.098 -5.697 8.515 1.00 97.50 188 ARG A CA 1
ATOM 1444 C C . ARG A 1 188 ? -8.744 -5.647 9.231 1.00 97.50 188 ARG A C 1
ATOM 1446 O O . ARG A 1 188 ? -8.256 -6.704 9.629 1.00 97.50 188 ARG A O 1
ATOM 1453 N N . LEU A 1 189 ? -8.202 -4.453 9.485 1.00 97.25 189 LEU A N 1
ATOM 1454 C CA . LEU A 1 189 ? -6.979 -4.254 10.272 1.00 97.25 189 LEU A CA 1
ATOM 1455 C C . LEU A 1 189 ? -7.106 -4.847 11.683 1.00 97.25 189 LEU A C 1
ATOM 1457 O O . LEU A 1 189 ? -6.256 -5.619 12.112 1.00 97.25 189 LEU A O 1
ATOM 1461 N N . ILE A 1 190 ? -8.184 -4.535 12.408 1.00 98.06 190 ILE A N 1
ATOM 1462 C CA . ILE A 1 190 ? -8.392 -5.060 13.769 1.00 98.06 190 ILE A CA 1
ATOM 1463 C C . ILE A 1 190 ? -8.552 -6.584 13.751 1.00 98.06 190 ILE A C 1
ATOM 1465 O O . ILE A 1 190 ? -8.130 -7.265 14.681 1.00 98.06 190 ILE A O 1
ATOM 1469 N N . THR A 1 191 ? -9.148 -7.140 12.696 1.00 97.50 191 THR A N 1
ATOM 1470 C CA . THR A 1 191 ? -9.268 -8.596 12.548 1.00 97.50 191 THR A CA 1
ATOM 1471 C C . THR A 1 191 ? -7.900 -9.261 12.373 1.00 97.50 191 THR A C 1
ATOM 1473 O O . THR A 1 191 ? -7.666 -10.312 12.968 1.00 97.50 191 THR A O 1
ATOM 1476 N N . SER A 1 192 ? -7.004 -8.673 11.572 1.00 94.25 192 SER A N 1
ATOM 1477 C CA . SER A 1 192 ? -5.668 -9.232 11.318 1.00 94.25 192 SER A CA 1
ATOM 1478 C C . SER A 1 192 ? -4.675 -8.967 12.454 1.00 94.25 192 SER A C 1
ATOM 1480 O O . SER A 1 192 ? -3.767 -9.769 12.669 1.00 94.25 192 SER A O 1
ATOM 1482 N N . GLN A 1 193 ? -4.858 -7.877 13.202 1.00 94.81 193 GLN A N 1
ATOM 1483 C CA . GLN A 1 193 ? -3.991 -7.448 14.300 1.00 94.81 193 GLN A CA 1
ATOM 1484 C C . GLN A 1 193 ? -4.823 -7.069 15.540 1.00 94.81 193 GLN A C 1
ATOM 1486 O O . GLN A 1 193 ? -4.870 -5.896 15.925 1.00 94.81 193 GLN A O 1
ATOM 1491 N N . PRO A 1 194 ? -5.517 -8.027 16.181 1.00 96.56 194 PRO A N 1
ATOM 1492 C CA . PRO A 1 194 ? -6.433 -7.713 17.272 1.00 96.56 194 PRO A CA 1
ATOM 1493 C C . PRO A 1 194 ? -5.701 -7.085 18.460 1.00 96.56 194 PRO A C 1
ATOM 1495 O O . PRO A 1 194 ? -4.636 -7.541 18.869 1.00 96.56 194 PRO A O 1
ATOM 1498 N N . ASN A 1 195 ? -6.315 -6.057 19.050 1.00 96.62 195 ASN A N 1
ATOM 1499 C CA . ASN A 1 195 ? -5.817 -5.374 20.241 1.00 96.62 195 ASN A CA 1
ATOM 1500 C C . ASN A 1 195 ? -6.963 -5.144 21.241 1.00 96.62 195 ASN A C 1
ATOM 1502 O O . ASN A 1 195 ? -8.000 -4.583 20.888 1.00 96.62 195 ASN A O 1
ATOM 1506 N N . ALA A 1 196 ? -6.776 -5.563 22.498 1.00 96.56 196 ALA A N 1
ATOM 1507 C CA . ALA A 1 196 ? -7.788 -5.466 23.555 1.00 96.56 196 ALA A CA 1
ATOM 1508 C C . ALA A 1 196 ? -8.246 -4.019 23.821 1.00 96.56 196 ALA A C 1
ATOM 1510 O O . ALA A 1 196 ? -9.415 -3.782 24.132 1.00 96.56 196 ALA A O 1
ATOM 1511 N N . HIS A 1 197 ? -7.361 -3.036 23.626 1.00 96.75 197 HIS A N 1
ATOM 1512 C CA . HIS A 1 197 ? -7.679 -1.615 23.798 1.00 96.75 197 HIS A CA 1
ATOM 1513 C C . HIS A 1 197 ? -8.665 -1.078 22.745 1.00 96.75 197 HIS A C 1
ATOM 1515 O O . HIS A 1 197 ? -9.245 -0.008 22.937 1.00 96.75 197 HIS A O 1
ATOM 1521 N N . LEU A 1 198 ? -8.901 -1.824 21.660 1.00 98.06 198 LEU A N 1
ATOM 1522 C CA . LEU A 1 198 ? -9.799 -1.447 20.569 1.00 98.06 198 LEU A CA 1
ATOM 1523 C C . LEU A 1 198 ? -11.209 -2.033 20.695 1.00 98.06 198 LEU A C 1
ATOM 1525 O O . LEU A 1 198 ? -11.992 -1.904 19.759 1.00 98.06 198 LEU A O 1
ATOM 1529 N N . ILE A 1 199 ? -11.580 -2.637 21.830 1.00 97.94 199 ILE A N 1
ATOM 1530 C CA . ILE A 1 199 ? -12.891 -3.297 21.965 1.00 97.94 199 ILE A CA 1
ATOM 1531 C C . ILE A 1 199 ? -14.071 -2.371 21.641 1.00 97.94 199 ILE A C 1
ATOM 1533 O O . ILE A 1 199 ? -14.940 -2.750 20.865 1.00 97.94 199 ILE A O 1
ATOM 1537 N N . LYS A 1 200 ? -14.041 -1.120 22.119 1.00 98.25 200 LYS A N 1
ATOM 1538 C CA . LYS A 1 200 ? -15.088 -0.125 21.828 1.00 98.25 200 LYS A CA 1
ATOM 1539 C C . LYS A 1 200 ? -15.141 0.262 20.349 1.00 98.25 200 LYS A C 1
ATOM 1541 O O . LYS A 1 200 ? -16.219 0.492 19.813 1.00 98.25 200 LYS A O 1
ATOM 1546 N N . VAL A 1 201 ? -13.984 0.321 19.687 1.00 98.56 201 VAL A N 1
ATOM 1547 C CA . VAL A 1 201 ? -13.904 0.584 18.242 1.00 98.56 201 VAL A CA 1
ATOM 1548 C C . VAL A 1 201 ? -14.485 -0.600 17.467 1.00 98.56 201 VAL A C 1
ATOM 1550 O O . VAL A 1 201 ? -15.285 -0.416 16.557 1.00 98.56 201 VAL A O 1
ATOM 1553 N N . ALA A 1 202 ? -14.154 -1.829 17.863 1.00 98.56 202 ALA A N 1
ATOM 1554 C CA . ALA A 1 202 ? -14.705 -3.025 17.239 1.00 98.56 202 ALA A CA 1
ATOM 1555 C C . ALA A 1 202 ? -16.229 -3.148 17.448 1.00 98.56 202 ALA A C 1
ATOM 1557 O O . ALA A 1 202 ? -16.938 -3.543 16.525 1.00 98.56 202 ALA A O 1
ATOM 1558 N N . GLU A 1 203 ? -16.750 -2.769 18.620 1.00 98.62 203 GLU A N 1
ATOM 1559 C CA . GLU A 1 203 ? -18.193 -2.677 18.890 1.00 98.62 203 GLU A CA 1
ATOM 1560 C C . GLU A 1 203 ? -18.885 -1.629 18.014 1.00 98.62 203 GLU A C 1
ATOM 1562 O O . GLU A 1 203 ? -19.949 -1.912 17.459 1.00 98.62 203 GLU A O 1
ATOM 1567 N N . LEU A 1 204 ? -18.283 -0.443 17.862 1.00 98.56 204 LEU A N 1
ATOM 1568 C CA . LEU A 1 204 ? -18.779 0.604 16.967 1.00 98.56 204 LEU A CA 1
ATOM 1569 C C . LEU A 1 204 ? -18.902 0.071 15.534 1.00 98.56 204 LEU A C 1
ATOM 1571 O O . LEU A 1 204 ? -19.980 0.128 14.945 1.00 98.56 204 LEU A O 1
ATOM 1575 N N . LEU A 1 205 ? -17.826 -0.521 15.009 1.00 98.75 205 LEU A N 1
ATOM 1576 C CA . LEU A 1 205 ? -17.782 -1.055 13.647 1.00 98.75 205 LEU A CA 1
ATOM 1577 C C . LEU A 1 205 ? -18.752 -2.226 13.452 1.00 98.75 205 LEU A C 1
ATOM 1579 O O . LEU A 1 205 ? -19.400 -2.310 12.416 1.00 98.75 205 LEU A O 1
ATOM 1583 N N . ALA A 1 206 ? -18.907 -3.117 14.437 1.00 98.69 206 ALA A N 1
ATOM 1584 C CA . ALA A 1 206 ? -19.841 -4.247 14.372 1.00 98.69 206 ALA A CA 1
ATOM 1585 C C . ALA A 1 206 ? -21.321 -3.825 14.294 1.00 98.69 206 ALA A C 1
ATOM 1587 O O . ALA A 1 206 ? -22.154 -4.602 13.811 1.00 98.69 206 ALA A O 1
ATOM 1588 N N . ASN A 1 207 ? -21.634 -2.616 14.772 1.00 98.50 207 ASN A N 1
ATOM 1589 C CA . ASN A 1 207 ? -22.964 -2.009 14.757 1.00 98.50 207 ASN A CA 1
ATOM 1590 C C . ASN A 1 207 ? -23.120 -0.928 13.671 1.00 98.50 207 ASN A C 1
ATOM 1592 O O . ASN A 1 207 ? -24.114 -0.200 13.681 1.00 98.50 207 ASN A O 1
ATOM 1596 N N . ASP A 1 208 ? -22.167 -0.810 12.739 1.00 98.62 208 ASP A N 1
ATOM 1597 C CA . ASP A 1 208 ? -22.257 0.149 11.639 1.00 98.62 208 ASP A CA 1
ATOM 1598 C C . ASP A 1 208 ? -23.527 -0.090 10.801 1.00 98.62 208 ASP A C 1
ATOM 1600 O O . ASP A 1 208 ? -23.968 -1.223 10.583 1.00 98.62 208 ASP A O 1
ATOM 1604 N N . ARG A 1 209 ? -24.125 0.995 10.304 1.00 97.62 209 ARG A N 1
ATOM 1605 C CA . ARG A 1 209 ? -25.328 0.941 9.460 1.00 97.62 209 ARG A CA 1
ATOM 1606 C C . ARG A 1 209 ? -25.078 0.247 8.116 1.00 97.62 209 ARG A C 1
ATOM 1608 O O . ARG A 1 209 ? -26.013 -0.286 7.520 1.00 97.62 209 ARG A O 1
ATOM 1615 N N . HIS A 1 210 ? -23.844 0.279 7.619 1.00 98.12 210 HIS A N 1
ATOM 1616 C CA . HIS A 1 210 ? -23.448 -0.368 6.377 1.00 98.12 210 HIS A CA 1
ATOM 1617 C C . HIS A 1 210 ? -23.017 -1.803 6.667 1.00 98.12 210 HIS A C 1
ATOM 1619 O O . HIS A 1 210 ? -22.055 -2.047 7.392 1.00 98.12 210 HIS A O 1
ATOM 1625 N N . SER A 1 211 ? -23.686 -2.774 6.043 1.00 97.88 211 SER A N 1
ATOM 1626 C CA . SER A 1 211 ? -23.356 -4.198 6.191 1.00 97.88 211 SER A CA 1
ATOM 1627 C C . SER A 1 211 ? -21.906 -4.515 5.810 1.00 97.88 211 SER A C 1
ATOM 1629 O O . SER A 1 211 ? -21.291 -5.378 6.436 1.00 97.88 211 SER A O 1
ATOM 1631 N N . GLN A 1 212 ? -21.359 -3.784 4.837 1.00 97.44 212 GLN A N 1
ATOM 1632 C CA . GLN A 1 212 ? -19.968 -3.871 4.395 1.00 97.44 212 GLN A CA 1
ATOM 1633 C C . GLN A 1 212 ? -18.961 -3.533 5.504 1.00 97.44 212 GLN A C 1
ATOM 1635 O O . GLN A 1 212 ? -17.882 -4.109 5.531 1.00 97.44 212 GLN A O 1
ATOM 1640 N N . VAL A 1 213 ? -19.333 -2.690 6.472 1.00 98.56 213 VAL A N 1
ATOM 1641 C CA . VAL A 1 213 ? -18.515 -2.408 7.663 1.00 98.56 213 VAL A CA 1
ATOM 1642 C C . VAL A 1 213 ? -18.901 -3.341 8.810 1.00 98.56 213 VAL A C 1
ATOM 1644 O O . VAL A 1 213 ? -18.034 -3.945 9.438 1.00 98.56 213 VAL A O 1
ATOM 1647 N N . ALA A 1 214 ? -20.202 -3.539 9.044 1.00 98.56 214 ALA A N 1
ATOM 1648 C CA . ALA A 1 214 ? -20.710 -4.330 10.163 1.00 98.56 214 ALA A CA 1
ATOM 1649 C C . ALA A 1 214 ? -20.242 -5.790 10.148 1.00 98.56 214 ALA A C 1
ATOM 1651 O O . ALA A 1 214 ? -19.957 -6.363 11.201 1.00 98.56 214 ALA A O 1
ATOM 1652 N N . GLN A 1 215 ? -20.160 -6.421 8.973 1.00 98.38 215 GLN A N 1
ATOM 1653 C CA . GLN A 1 215 ? -19.752 -7.825 8.875 1.00 98.38 215 GLN A CA 1
ATOM 1654 C C . GLN A 1 215 ? -18.263 -8.024 9.213 1.00 98.38 215 GLN A C 1
ATOM 1656 O O . GLN A 1 215 ? -17.972 -8.833 10.101 1.00 98.38 215 GLN A O 1
ATOM 1661 N N . PRO A 1 216 ? -17.313 -7.281 8.612 1.00 98.31 216 PRO A N 1
ATOM 1662 C CA . PRO A 1 216 ? -15.935 -7.224 9.099 1.00 98.31 216 PRO A CA 1
ATOM 1663 C C . PRO A 1 216 ? -15.833 -6.779 10.563 1.00 98.31 216 PRO A C 1
ATOM 1665 O O . PRO A 1 216 ? -15.081 -7.380 11.323 1.00 98.31 216 PRO A O 1
ATOM 1668 N N . GLY A 1 217 ? -16.634 -5.803 11.000 1.00 98.56 217 GLY A N 1
ATOM 1669 C CA . GLY A 1 217 ? -16.649 -5.307 12.380 1.00 98.56 217 GLY A CA 1
ATOM 1670 C C . GLY A 1 217 ? -16.993 -6.392 13.402 1.00 98.56 217 GLY A C 1
ATOM 1671 O O . GLY A 1 217 ? -16.340 -6.511 14.435 1.00 98.56 217 GLY A O 1
ATOM 1672 N N . LYS A 1 218 ? -17.949 -7.276 13.094 1.00 98.75 218 LYS A N 1
ATOM 1673 C CA . LYS A 1 218 ? -18.260 -8.446 13.937 1.00 98.75 218 LYS A CA 1
ATOM 1674 C C . LYS A 1 218 ? -17.088 -9.423 14.035 1.00 98.75 218 LYS A C 1
ATOM 1676 O O . LYS A 1 218 ? -16.857 -9.985 15.106 1.00 98.75 218 LYS A O 1
ATOM 1681 N N . ARG A 1 219 ? -16.335 -9.619 12.946 1.00 98.62 219 ARG A N 1
ATOM 1682 C CA . ARG A 1 219 ? -15.117 -10.451 12.955 1.00 98.62 219 ARG A CA 1
ATOM 1683 C C . ARG A 1 219 ? -14.027 -9.803 13.805 1.00 98.62 219 ARG A C 1
ATOM 1685 O O . ARG A 1 219 ? -13.456 -10.487 14.651 1.00 98.62 219 ARG A O 1
ATOM 1692 N N . ALA A 1 220 ? -13.829 -8.495 13.660 1.00 98.44 220 ALA A N 1
ATOM 1693 C CA . ALA A 1 220 ? -12.916 -7.706 14.480 1.00 98.44 220 ALA A CA 1
ATOM 1694 C C . ALA A 1 220 ? -13.259 -7.818 15.972 1.00 98.44 220 ALA A C 1
ATOM 1696 O O . ALA A 1 220 ? -12.399 -8.147 16.786 1.00 98.44 220 ALA A O 1
ATOM 1697 N N . LEU A 1 221 ? -14.534 -7.638 16.333 1.00 98.56 221 LEU A N 1
ATOM 1698 C CA . LEU A 1 221 ? -15.010 -7.758 17.712 1.00 98.56 221 LEU A CA 1
ATOM 1699 C C . LEU A 1 221 ? -14.803 -9.171 18.265 1.00 98.56 221 LEU A C 1
ATOM 1701 O O . LEU A 1 221 ? -14.384 -9.337 19.411 1.00 98.56 221 LEU A O 1
ATOM 1705 N N . SER A 1 222 ? -15.060 -10.202 17.458 1.00 98.25 222 SER A N 1
ATOM 1706 C CA . SER A 1 222 ? -14.769 -11.582 17.851 1.00 98.25 222 SER A CA 1
ATOM 1707 C C . SER A 1 222 ? -13.272 -11.801 18.090 1.00 98.25 222 SER A C 1
ATOM 1709 O O . SER A 1 222 ? -12.913 -12.448 19.072 1.00 98.25 222 SER A O 1
ATOM 1711 N N . ALA A 1 223 ? -12.403 -11.270 17.225 1.00 97.62 223 ALA A N 1
ATOM 1712 C CA . ALA A 1 223 ? -10.954 -11.400 17.353 1.00 97.62 223 ALA A CA 1
ATOM 1713 C C . ALA A 1 223 ? -10.432 -10.709 18.625 1.00 97.62 223 ALA A C 1
ATOM 1715 O O . ALA A 1 223 ? -9.687 -11.319 19.393 1.00 97.62 223 ALA A O 1
ATOM 1716 N N . VAL A 1 224 ? -10.897 -9.486 18.904 1.00 97.38 224 VAL A N 1
ATOM 1717 C CA . VAL A 1 224 ? -10.554 -8.731 20.121 1.00 97.38 224 VAL A CA 1
ATOM 1718 C C . VAL A 1 224 ? -11.031 -9.450 21.388 1.00 97.38 224 VAL A C 1
ATOM 1720 O O . VAL A 1 224 ? -10.274 -9.585 22.348 1.00 97.38 224 VAL A O 1
ATOM 1723 N N . ASN A 1 225 ? -12.258 -9.979 21.398 1.00 96.19 225 ASN A N 1
ATOM 1724 C CA . ASN A 1 225 ? -12.772 -10.738 22.543 1.00 96.19 225 ASN A CA 1
ATOM 1725 C C . ASN A 1 225 ? -11.975 -12.020 22.812 1.00 96.19 225 ASN A C 1
ATOM 1727 O O . ASN A 1 225 ? -11.797 -12.401 23.968 1.00 96.19 225 ASN A O 1
ATOM 1731 N N . ASN A 1 226 ? -11.496 -12.692 21.765 1.00 94.44 226 ASN A N 1
ATOM 1732 C CA . ASN A 1 226 ? -10.710 -13.912 21.919 1.00 94.44 226 ASN A CA 1
ATOM 1733 C C . ASN A 1 226 ? -9.364 -13.638 22.598 1.00 94.44 226 ASN A C 1
ATOM 1735 O O . ASN A 1 226 ? -8.994 -14.382 23.500 1.00 94.44 226 ASN A O 1
ATOM 1739 N N . ILE A 1 227 ? -8.666 -12.559 22.229 1.00 93.12 227 ILE A N 1
ATOM 1740 C CA . ILE A 1 227 ? -7.395 -12.206 22.882 1.00 93.12 227 ILE A CA 1
ATOM 1741 C C . ILE A 1 227 ? -7.595 -11.673 24.305 1.00 93.12 227 ILE A C 1
ATOM 1743 O O . ILE A 1 227 ? -6.784 -11.957 25.178 1.00 93.12 227 ILE A O 1
ATOM 1747 N N . ALA A 1 228 ? -8.690 -10.955 24.574 1.00 83.31 228 ALA A N 1
ATOM 1748 C CA . ALA A 1 228 ? -8.979 -10.419 25.903 1.00 83.31 228 ALA A CA 1
ATOM 1749 C C . ALA A 1 228 ? -9.305 -11.515 26.930 1.00 83.31 228 ALA A C 1
ATOM 1751 O O . ALA A 1 228 ? -9.152 -11.294 28.121 1.00 83.31 228 ALA A O 1
ATOM 1752 N N . ARG A 1 229 ? -9.749 -12.696 26.479 1.00 80.50 229 ARG A N 1
ATOM 1753 C CA . ARG A 1 229 ? -9.976 -13.873 27.339 1.00 80.50 229 ARG A CA 1
ATOM 1754 C C . ARG A 1 229 ? -8.698 -14.646 27.670 1.00 80.50 229 ARG A C 1
ATOM 1756 O O . ARG A 1 229 ? -8.738 -15.502 28.547 1.00 80.50 229 ARG A O 1
ATOM 1763 N N . LEU A 1 230 ? -7.621 -14.416 26.920 1.00 74.31 230 LEU A N 1
ATOM 1764 C CA . LEU A 1 230 ? -6.337 -15.104 27.083 1.00 74.31 230 LEU A CA 1
ATOM 1765 C C . LEU A 1 230 ? -5.355 -14.332 27.979 1.00 74.31 230 LEU A C 1
ATOM 1767 O O . LEU A 1 230 ? -4.365 -14.921 28.406 1.00 74.31 230 LEU A O 1
ATOM 1771 N N . ASN A 1 231 ? -5.634 -13.053 28.249 1.00 57.25 231 ASN A N 1
ATOM 1772 C CA . ASN A 1 231 ? -4.859 -12.163 29.118 1.00 57.25 231 ASN A CA 1
ATOM 1773 C C . ASN A 1 231 ? -5.562 -11.966 30.463 1.00 57.25 231 ASN A C 1
ATOM 1775 O O . ASN A 1 231 ? -4.842 -11.769 31.465 1.00 57.25 231 ASN A O 1
#